Protein AF-A0A8D0H6A6-F1 (afdb_monomer)

Mean predicted aligned error: 12.88 Å

Sequence (250 aa):
MDFEELLSHREFFVEGMPNEHFLKKNELLWTSYTDGEVKLRIDHLCSQTPITIHQIAMTSKRNGEWKNITFAEYYSLSRKAAKSFLKMGLERFHRVAILGFNSPEWFISALRCMSVFALYRGIVTGIYTTNSPEACHYTVHDCRANIIVVENQKQLDKIMQIWSLLPHLKAVMMYKDSLPEKCPNLYMMEEFMDLGNEITDAKLDEVINSQKPNQCCVLIYTSGTTGKPKGVMLIHDNVRTLEIPVWPRD

Structure (mmCIF, N/CA/C/O backbone):
data_AF-A0A8D0H6A6-F1
#
_entry.id   AF-A0A8D0H6A6-F1
#
loop_
_atom_site.group_PDB
_atom_site.id
_atom_site.type_symbol
_atom_site.label_atom_id
_atom_site.label_alt_id
_atom_site.label_comp_id
_atom_site.label_asym_id
_atom_site.label_entity_id
_atom_site.label_seq_id
_atom_site.pdbx_PDB_ins_code
_atom_site.Cartn_x
_atom_site.Cartn_y
_atom_site.Cartn_z
_atom_site.occupancy
_atom_site.B_iso_or_equiv
_atom_site.auth_seq_id
_atom_site.auth_comp_id
_atom_site.auth_asym_id
_atom_site.auth_atom_id
_atom_site.pdbx_PDB_model_num
ATOM 1 N N . MET A 1 1 ? -37.089 14.686 -12.025 1.00 35.84 1 MET A N 1
ATOM 2 C CA . MET A 1 1 ? -35.947 14.738 -12.954 1.00 35.84 1 MET A CA 1
ATOM 3 C C . MET A 1 1 ? -35.093 13.536 -12.658 1.00 35.84 1 MET A C 1
ATOM 5 O O . MET A 1 1 ? -34.365 13.526 -11.670 1.00 35.84 1 MET A O 1
ATOM 9 N N . ASP A 1 2 ? -35.339 12.497 -13.441 1.00 27.38 2 ASP A N 1
ATOM 10 C CA . ASP A 1 2 ? -34.704 11.192 -13.331 1.00 27.38 2 ASP A CA 1
ATOM 11 C C . ASP A 1 2 ? -33.301 11.234 -13.949 1.00 27.38 2 ASP A C 1
ATOM 13 O O . ASP A 1 2 ? -33.027 12.041 -14.839 1.00 27.38 2 ASP A O 1
ATOM 17 N N . PHE A 1 3 ? -32.401 10.364 -13.490 1.00 29.86 3 PHE A N 1
ATOM 18 C CA . PHE A 1 3 ? -31.005 10.320 -13.956 1.00 29.86 3 PHE A CA 1
ATOM 19 C C . PHE A 1 3 ? -30.881 9.972 -15.459 1.00 29.86 3 PHE A C 1
ATOM 21 O O . PHE A 1 3 ? -29.836 10.218 -16.060 1.00 29.86 3 PHE A O 1
ATOM 28 N N . GLU A 1 4 ? -31.952 9.457 -16.076 1.00 31.30 4 GLU A N 1
ATOM 29 C CA . GLU A 1 4 ? -32.048 9.201 -17.520 1.00 31.30 4 GLU A CA 1
ATOM 30 C C . GLU A 1 4 ? -32.254 10.475 -18.362 1.00 31.30 4 GLU A C 1
ATOM 32 O O . GLU A 1 4 ? -31.779 10.545 -19.494 1.00 31.30 4 GLU A O 1
ATOM 37 N N . GLU A 1 5 ? -32.863 11.532 -17.815 1.00 28.88 5 GLU A N 1
ATOM 38 C CA . GLU A 1 5 ? -33.130 12.773 -18.564 1.00 28.88 5 GLU A CA 1
ATOM 39 C C . GLU A 1 5 ? -31.839 13.568 -18.836 1.00 28.88 5 GLU A C 1
ATOM 41 O O . GLU A 1 5 ? -31.684 14.178 -19.895 1.00 28.88 5 GLU A O 1
ATOM 46 N N . LEU A 1 6 ? -30.854 13.487 -17.931 1.00 33.91 6 LEU A N 1
ATOM 47 C CA . LEU A 1 6 ? -29.543 14.142 -18.069 1.00 33.91 6 LEU A CA 1
ATOM 48 C C . LEU A 1 6 ? -28.614 13.464 -19.089 1.00 33.91 6 LEU A C 1
ATOM 50 O O . LEU A 1 6 ? -27.662 14.094 -19.552 1.00 33.91 6 LEU A O 1
ATOM 54 N N . LEU A 1 7 ? -28.895 12.213 -19.469 1.00 35.78 7 LEU A N 1
ATOM 55 C CA . LEU A 1 7 ? -28.182 11.513 -20.541 1.00 35.78 7 LEU A CA 1
ATOM 56 C C . LEU A 1 7 ? -28.776 11.802 -21.932 1.00 35.78 7 LEU A C 1
ATOM 58 O O . LEU A 1 7 ? -28.101 11.569 -22.930 1.00 35.78 7 LEU A O 1
ATOM 62 N N . SER A 1 8 ? -29.986 12.372 -22.012 1.00 28.73 8 SER A N 1
ATOM 63 C CA . SER A 1 8 ? -30.703 12.607 -23.278 1.00 28.73 8 SER A CA 1
ATOM 64 C C . SER A 1 8 ? -30.333 13.906 -24.019 1.00 28.73 8 SER A C 1
ATOM 66 O O . SER A 1 8 ? -30.779 14.123 -25.142 1.00 28.73 8 SER A O 1
ATOM 68 N N . HIS A 1 9 ? -29.516 14.792 -23.431 1.00 30.94 9 HIS A N 1
ATOM 69 C CA . HIS A 1 9 ? -29.276 16.142 -23.980 1.00 30.94 9 HIS A CA 1
ATOM 70 C C . HIS A 1 9 ? -27.819 16.504 -24.294 1.00 30.94 9 HIS A C 1
ATOM 72 O O . HIS A 1 9 ? -27.470 17.681 -24.389 1.00 30.94 9 HIS A O 1
ATOM 78 N N . ARG A 1 10 ? -26.963 15.512 -24.557 1.00 35.38 10 ARG A N 1
ATOM 79 C CA . ARG A 1 10 ? -25.701 15.744 -25.283 1.00 35.38 10 ARG A CA 1
ATOM 80 C C . ARG A 1 10 ? -25.450 14.666 -26.330 1.00 35.38 10 ARG A C 1
ATOM 82 O O . ARG A 1 10 ? -24.451 13.955 -26.285 1.00 35.38 10 ARG A O 1
ATOM 89 N N . GLU A 1 11 ? -26.343 14.606 -27.310 1.00 30.20 11 GLU A N 1
ATOM 90 C CA . GLU A 1 11 ? -25.991 14.120 -28.641 1.00 30.20 11 GLU A CA 1
ATOM 91 C C . GLU A 1 11 ? -25.015 15.122 -29.274 1.00 30.20 11 GLU A C 1
ATOM 93 O O . GLU A 1 11 ? -25.401 16.147 -29.830 1.00 30.20 11 GLU A O 1
ATOM 98 N N . PHE A 1 12 ? -23.716 14.838 -29.181 1.00 30.42 12 PHE A N 1
ATOM 99 C CA . PHE A 1 12 ? -22.804 15.278 -30.229 1.00 30.42 12 PHE A CA 1
ATOM 100 C C . PHE A 1 12 ? -23.032 14.344 -31.418 1.00 30.42 12 PHE A C 1
ATOM 102 O O . PHE A 1 12 ? -22.414 13.285 -31.515 1.00 30.42 12 PHE A O 1
ATOM 109 N N . PHE A 1 13 ? -23.959 14.724 -32.297 1.00 26.98 13 PHE A N 1
ATOM 110 C CA . PHE A 1 13 ? -24.054 14.145 -33.630 1.00 26.98 13 PHE A CA 1
ATOM 111 C C . PHE A 1 13 ? -22.739 14.407 -34.371 1.00 26.98 13 PHE A C 1
ATOM 113 O O . PHE A 1 13 ? -22.399 15.545 -34.690 1.00 26.98 13 PHE A O 1
ATOM 120 N N . VAL A 1 14 ? -22.007 13.337 -34.662 1.00 32.44 14 VAL A N 1
ATOM 121 C CA . VAL A 1 14 ? -21.170 13.267 -35.859 1.00 32.44 14 VAL A CA 1
ATOM 122 C C . VAL A 1 14 ? -21.949 12.384 -36.823 1.00 32.44 14 VAL A C 1
ATOM 124 O O . VAL A 1 14 ? -21.850 11.160 -36.777 1.00 32.44 14 VAL A O 1
ATOM 127 N N . GLU A 1 15 ? -22.806 12.998 -37.639 1.00 27.05 15 GLU A N 1
ATOM 128 C CA . GLU A 1 15 ? -23.418 12.300 -38.768 1.00 27.05 15 GLU A CA 1
ATOM 129 C C . GLU A 1 15 ? -22.327 11.918 -39.777 1.00 27.05 15 GLU A C 1
ATOM 131 O O . GLU A 1 15 ? -21.542 12.763 -40.209 1.00 27.05 15 GLU A O 1
ATOM 136 N N . GLY A 1 16 ? -22.304 10.641 -40.172 1.00 35.09 16 GLY A N 1
ATOM 137 C CA . GLY A 1 16 ? -21.597 10.193 -41.373 1.00 35.09 16 GLY A CA 1
ATOM 138 C C . GLY A 1 16 ? -20.336 9.349 -41.176 1.00 35.09 16 GLY A C 1
ATOM 139 O O . GLY A 1 16 ? -19.349 9.596 -41.864 1.00 35.09 16 GLY A O 1
ATOM 140 N N . MET A 1 17 ? -20.353 8.305 -40.337 1.00 29.06 17 MET A N 1
ATOM 141 C CA . MET A 1 17 ? -19.417 7.180 -40.519 1.00 29.06 17 MET A CA 1
ATOM 142 C C . MET A 1 17 ? -20.125 5.818 -40.469 1.00 29.06 17 MET A C 1
ATOM 144 O O . MET A 1 17 ? -21.051 5.654 -39.674 1.00 29.06 17 MET A O 1
ATOM 148 N N . PRO A 1 18 ? -19.735 4.851 -41.328 1.00 32.56 18 PRO A N 1
ATOM 149 C CA . PRO A 1 18 ? -20.414 3.567 -41.435 1.00 32.56 18 PRO A CA 1
ATOM 150 C C . PRO A 1 18 ? -20.169 2.690 -40.206 1.00 32.56 18 PRO A C 1
ATOM 152 O O . PRO A 1 18 ? -19.153 2.808 -39.522 1.00 32.56 18 PRO A O 1
ATOM 155 N N . ASN A 1 19 ? -21.120 1.785 -39.992 1.00 37.78 19 ASN A N 1
ATOM 156 C CA . ASN A 1 19 ? -21.137 0.748 -38.971 1.00 37.78 19 ASN A CA 1
ATOM 157 C C . ASN A 1 19 ? -19.825 -0.035 -38.824 1.00 37.78 19 ASN A C 1
ATOM 159 O O . ASN A 1 19 ? -19.150 -0.352 -39.800 1.00 37.78 19 ASN A O 1
ATOM 163 N N . GLU A 1 20 ? -19.618 -0.447 -37.570 1.00 43.72 20 GLU A N 1
ATOM 164 C CA . GLU A 1 20 ? -18.709 -1.488 -37.091 1.00 43.72 20 GLU A CA 1
ATOM 165 C C . GLU A 1 20 ? -17.223 -1.173 -37.200 1.00 43.72 20 GLU A C 1
ATOM 167 O O . GLU A 1 20 ? -16.628 -1.352 -38.246 1.00 43.72 20 GLU A O 1
ATOM 172 N N . HIS A 1 21 ? -16.609 -0.817 -36.068 1.00 33.84 21 HIS A N 1
ATOM 173 C CA . HIS A 1 21 ? -15.328 -1.362 -35.605 1.00 33.84 21 HIS A CA 1
ATOM 174 C C . HIS A 1 21 ? -15.252 -1.079 -34.097 1.00 33.84 21 HIS A C 1
ATOM 176 O O . HIS A 1 21 ? -15.012 0.050 -33.673 1.00 33.84 21 HIS A O 1
ATOM 182 N N . PHE A 1 22 ? -15.483 -2.097 -33.261 1.00 39.66 22 PHE A N 1
ATOM 183 C CA . PHE A 1 22 ? -15.046 -2.034 -31.866 1.00 39.66 22 PHE A CA 1
ATOM 184 C C . PHE A 1 22 ? -13.532 -1.779 -31.889 1.00 39.66 22 PHE A C 1
ATOM 186 O O . PHE A 1 22 ? -12.772 -2.660 -32.296 1.00 39.66 22 PHE A O 1
ATOM 193 N N . LEU A 1 23 ? -13.104 -0.568 -31.515 1.00 36.31 23 LEU A N 1
ATOM 194 C CA . LEU A 1 23 ? -11.687 -0.219 -31.401 1.00 36.31 23 LEU A CA 1
ATOM 195 C C . LEU A 1 23 ? -10.998 -1.288 -30.548 1.00 36.31 23 LEU A C 1
ATOM 197 O O . LEU A 1 23 ? -11.466 -1.629 -29.455 1.00 36.31 23 LEU A O 1
ATOM 201 N N . LYS A 1 24 ? -9.902 -1.861 -31.056 1.00 45.38 24 LYS A N 1
ATOM 202 C CA . LYS A 1 24 ? -9.139 -2.866 -30.301 1.00 45.38 24 LYS A CA 1
ATOM 203 C C . LYS A 1 24 ? -8.690 -2.229 -28.981 1.00 45.38 24 LYS A C 1
ATOM 205 O O . LYS A 1 24 ? -8.374 -1.046 -28.951 1.00 45.38 24 LYS A O 1
ATOM 210 N N . LYS A 1 25 ? -8.608 -3.012 -27.895 1.00 49.09 25 LYS A N 1
ATOM 211 C CA . LYS A 1 25 ? -8.321 -2.547 -26.513 1.00 49.09 25 LYS A CA 1
ATOM 212 C C . LYS A 1 25 ? -7.140 -1.550 -26.396 1.00 49.09 25 LYS A C 1
ATOM 214 O O . LYS A 1 25 ? -7.145 -0.727 -25.495 1.00 49.09 25 LYS A O 1
ATOM 219 N N . ASN A 1 26 ? -6.190 -1.571 -27.338 1.00 49.69 26 ASN A N 1
ATOM 220 C CA . ASN A 1 26 ? -5.017 -0.687 -27.403 1.00 49.69 26 ASN A CA 1
ATOM 221 C C . ASN A 1 26 ? -5.217 0.656 -28.142 1.00 49.69 26 ASN A C 1
ATOM 223 O O . ASN A 1 26 ? -4.265 1.426 -28.252 1.00 49.69 26 ASN A O 1
ATOM 227 N N . GLU A 1 27 ? -6.404 0.956 -28.667 1.00 57.34 27 GLU A N 1
ATOM 228 C CA . GLU A 1 27 ? -6.710 2.234 -29.336 1.00 57.34 27 GLU A CA 1
ATOM 229 C C . GLU A 1 27 ? -7.472 3.214 -28.434 1.00 57.34 27 GLU A C 1
ATOM 231 O O . GLU A 1 27 ? -7.639 4.384 -28.783 1.00 57.34 27 GLU A O 1
ATOM 236 N N . LEU A 1 28 ? -7.895 2.765 -27.249 1.00 62.31 28 LEU A N 1
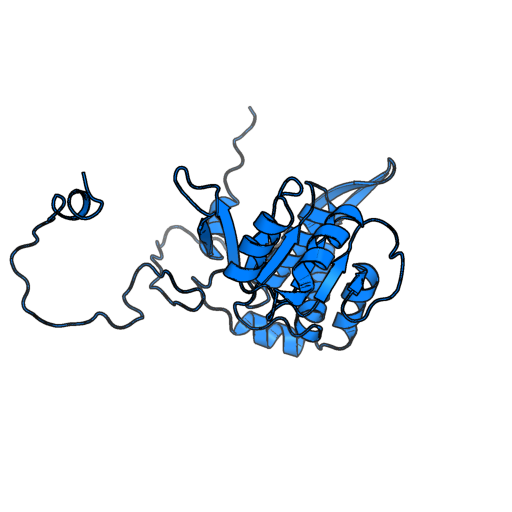ATOM 237 C CA . LEU A 1 28 ? -8.553 3.606 -26.256 1.00 62.31 28 LEU A CA 1
ATOM 238 C C . LEU A 1 28 ? -7.552 4.567 -25.606 1.00 62.31 28 LEU A C 1
ATOM 240 O O . LEU A 1 28 ? -6.393 4.225 -25.377 1.00 62.31 28 LEU A O 1
ATOM 244 N N . LEU A 1 29 ? -8.023 5.773 -25.288 1.00 64.38 29 LEU A N 1
ATOM 245 C CA . LEU A 1 29 ? -7.258 6.808 -24.580 1.00 64.38 29 LEU A CA 1
ATOM 246 C C . LEU A 1 29 ? -7.578 6.865 -23.077 1.00 64.38 29 LEU A C 1
ATOM 248 O O . LEU A 1 29 ? -7.037 7.706 -22.366 1.00 64.38 29 LEU A O 1
ATOM 252 N N . TRP A 1 30 ? -8.478 6.007 -22.595 1.00 62.09 30 TRP A N 1
ATOM 253 C CA . TRP A 1 30 ? -8.926 5.956 -21.204 1.00 62.09 30 TRP A CA 1
ATOM 254 C C . TRP A 1 30 ? -9.360 4.532 -20.824 1.00 62.09 30 TRP A C 1
ATOM 256 O O . TRP A 1 30 ? -9.711 3.729 -21.688 1.00 62.09 30 TRP A O 1
ATOM 266 N N . THR A 1 31 ? -9.316 4.212 -19.528 1.00 71.25 31 THR A N 1
ATOM 267 C CA . THR A 1 31 ? -9.795 2.943 -18.959 1.00 71.25 31 THR A CA 1
ATOM 268 C C . THR A 1 31 ? -10.368 3.178 -17.563 1.00 71.25 31 THR A C 1
ATOM 270 O O . THR A 1 31 ? -9.861 4.011 -16.815 1.00 71.25 31 THR A O 1
ATOM 273 N N . SER A 1 32 ? -11.411 2.430 -17.201 1.00 72.06 32 SER A N 1
ATOM 274 C CA . SER A 1 32 ? -11.948 2.340 -15.833 1.00 72.06 32 SER A CA 1
ATOM 275 C C . SER A 1 32 ? -11.488 1.077 -15.094 1.00 72.06 32 SER A C 1
ATOM 277 O O . SER A 1 32 ? -11.889 0.839 -13.958 1.00 72.06 32 SER A O 1
ATOM 279 N N . TYR A 1 33 ? -10.680 0.238 -15.746 1.00 70.75 33 TYR A N 1
ATOM 280 C CA . TYR A 1 33 ? -10.150 -1.005 -15.193 1.00 70.75 33 TYR A CA 1
ATOM 281 C C . TYR A 1 33 ? -8.713 -0.813 -14.715 1.00 70.75 33 TYR A C 1
ATOM 283 O O . TYR A 1 33 ? -7.900 -0.214 -15.422 1.00 70.75 33 TYR A O 1
ATOM 291 N N . THR A 1 34 ? -8.375 -1.368 -13.548 1.00 61.12 34 THR A N 1
ATOM 292 C CA . THR A 1 34 ? -7.026 -1.274 -12.956 1.00 61.12 34 THR A CA 1
ATOM 293 C C . THR A 1 34 ? -5.945 -1.941 -13.801 1.00 61.12 34 THR A C 1
ATOM 295 O O . THR A 1 34 ? -4.783 -1.558 -13.713 1.00 61.12 34 THR A O 1
ATOM 298 N N . ASP A 1 35 ? -6.327 -2.931 -14.609 1.00 68.69 35 ASP A N 1
ATOM 299 C CA . ASP A 1 35 ? -5.464 -3.663 -15.533 1.00 68.69 35 ASP A CA 1
ATOM 300 C C . ASP A 1 35 ? -5.538 -3.168 -16.983 1.00 68.69 35 ASP A C 1
ATOM 302 O O . ASP A 1 35 ? -4.918 -3.766 -17.863 1.00 68.69 35 ASP A O 1
ATOM 306 N N . GLY A 1 36 ? -6.310 -2.112 -17.247 1.00 63.31 36 GLY A N 1
ATOM 307 C CA . GLY A 1 36 ? -6.479 -1.581 -18.591 1.00 63.31 36 GLY A CA 1
ATOM 308 C C . GLY A 1 36 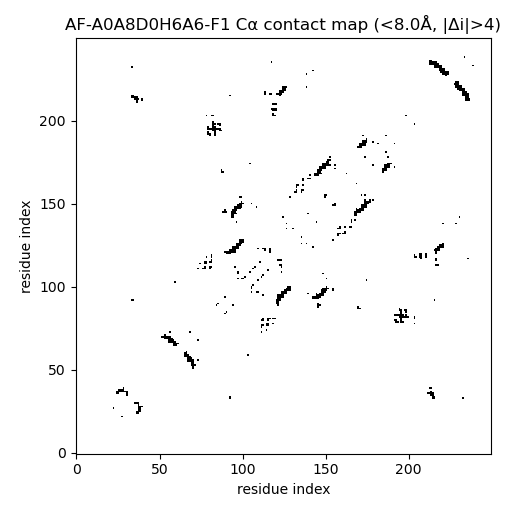? -5.193 -0.969 -19.142 1.00 63.31 36 GLY A C 1
ATOM 309 O O . GLY A 1 36 ? -4.440 -0.312 -18.428 1.00 63.31 36 GLY A O 1
ATOM 310 N N . GLU A 1 37 ? -4.963 -1.172 -20.435 1.00 64.38 37 GLU A N 1
ATOM 311 C CA . GLU A 1 37 ? -3.888 -0.539 -21.199 1.00 64.38 37 GLU A CA 1
ATOM 312 C C . GLU A 1 37 ? -4.529 0.498 -22.127 1.00 64.38 37 GLU A C 1
ATOM 314 O O . GLU A 1 37 ? -5.582 0.233 -22.705 1.00 64.38 37 GLU A O 1
ATOM 319 N N . VAL A 1 38 ? -3.923 1.680 -22.250 1.00 64.25 38 VAL A N 1
ATOM 320 C CA . VAL A 1 38 ? -4.400 2.755 -23.138 1.00 64.25 38 VAL A CA 1
ATOM 321 C C . VAL A 1 38 ? -3.244 3.291 -23.975 1.00 64.25 38 VAL A C 1
ATOM 323 O O . VAL A 1 38 ? -2.073 3.137 -23.614 1.00 64.25 38 VAL A O 1
ATOM 326 N N . LYS A 1 39 ? -3.562 3.930 -25.099 1.00 61.66 39 LYS A N 1
ATOM 327 C CA . LYS A 1 39 ? -2.574 4.565 -25.971 1.00 61.66 39 LYS A CA 1
ATOM 328 C C . LYS A 1 39 ? -2.087 5.876 -25.352 1.00 61.66 39 LYS A C 1
ATOM 330 O O . LYS A 1 39 ? -2.872 6.796 -25.131 1.00 61.66 39 LYS A O 1
ATOM 335 N N . LEU A 1 40 ? -0.779 5.980 -25.122 1.00 56.88 40 LEU A N 1
ATOM 336 C CA . LEU A 1 40 ? -0.150 7.221 -24.670 1.00 56.88 40 LEU A CA 1
ATOM 337 C C . LEU A 1 40 ? -0.165 8.283 -25.774 1.00 56.88 40 LEU A C 1
ATOM 339 O O . LEU A 1 40 ? 0.162 8.000 -26.929 1.00 56.88 40 LEU A O 1
ATOM 343 N N . ARG A 1 41 ? -0.475 9.527 -25.402 1.00 59.22 41 ARG A N 1
ATOM 344 C CA . ARG A 1 41 ? -0.178 10.702 -26.228 1.00 59.22 41 ARG A CA 1
ATOM 345 C C . ARG A 1 41 ? 1.223 11.186 -25.865 1.00 59.22 41 ARG A C 1
ATOM 347 O O . ARG A 1 41 ? 1.394 11.844 -24.847 1.00 59.22 41 ARG A O 1
ATOM 354 N N . ILE A 1 42 ? 2.215 10.809 -26.666 1.00 57.16 42 ILE A N 1
ATOM 355 C CA . ILE A 1 42 ? 3.596 11.270 -26.493 1.00 57.16 42 ILE A CA 1
ATOM 356 C C . ILE A 1 42 ? 3.795 12.497 -27.385 1.00 57.16 42 ILE A C 1
ATOM 358 O O . ILE A 1 42 ? 3.724 12.383 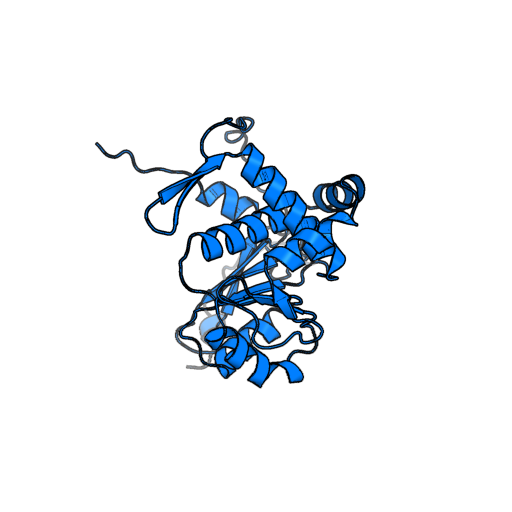-28.608 1.00 57.16 42 ILE A O 1
ATOM 362 N N . ASP A 1 43 ? 4.025 13.653 -26.764 1.00 55.62 43 ASP A N 1
ATOM 363 C CA . ASP A 1 43 ? 4.482 14.872 -27.435 1.00 55.62 43 ASP A CA 1
ATOM 364 C C . ASP A 1 43 ? 6.021 14.918 -27.405 1.00 55.62 43 ASP A C 1
ATOM 366 O O . ASP A 1 43 ? 6.656 14.548 -26.416 1.00 55.62 43 ASP A O 1
ATOM 370 N N . HIS A 1 44 ? 6.630 15.350 -28.504 1.00 55.06 44 HIS A N 1
ATOM 371 C CA . HIS A 1 44 ? 8.073 15.305 -28.771 1.00 55.06 44 HIS A CA 1
ATOM 372 C C . HIS A 1 44 ? 8.876 16.289 -27.904 1.00 55.06 44 HIS A C 1
ATOM 374 O O . HIS A 1 44 ? 10.103 16.230 -27.864 1.00 55.06 44 HIS A O 1
ATOM 380 N N . LEU A 1 45 ? 8.188 17.209 -27.227 1.00 55.75 45 LEU A N 1
ATOM 381 C CA . LEU A 1 45 ? 8.781 18.303 -26.458 1.00 55.75 45 LEU A CA 1
ATOM 382 C C . LEU A 1 45 ? 9.194 17.916 -25.030 1.00 55.75 45 LEU A C 1
ATOM 384 O O . LEU A 1 45 ? 9.822 18.722 -24.344 1.00 55.75 45 LEU A O 1
ATOM 388 N N . CYS A 1 46 ? 8.852 16.715 -24.551 1.00 52.94 46 CYS A N 1
ATOM 389 C CA . CYS A 1 46 ? 8.982 16.381 -23.134 1.00 52.94 46 CYS A CA 1
ATOM 390 C C . CYS A 1 46 ? 9.710 15.053 -22.889 1.00 52.94 46 CYS A C 1
ATOM 392 O O . CYS A 1 46 ? 9.091 14.036 -22.590 1.00 52.94 46 CYS A O 1
ATOM 394 N N . SER A 1 47 ? 11.044 15.065 -22.948 1.00 49.94 47 SER A N 1
ATOM 395 C CA . SER A 1 47 ? 11.856 14.086 -22.212 1.00 49.94 47 SER A CA 1
ATOM 396 C C . SER A 1 47 ? 13.311 14.541 -22.103 1.00 49.94 47 SER A C 1
ATOM 398 O O . SER A 1 47 ? 14.124 14.274 -22.985 1.00 49.94 47 SER A O 1
ATOM 400 N N . GLN A 1 48 ? 13.670 15.194 -20.998 1.00 51.56 48 GLN A N 1
ATOM 401 C CA . GLN A 1 48 ? 15.044 15.078 -20.509 1.00 51.56 48 GLN A CA 1
ATOM 402 C C . GLN A 1 48 ? 15.149 13.806 -19.666 1.00 51.56 48 GLN A C 1
ATOM 404 O O . GLN A 1 48 ? 14.229 13.475 -18.910 1.00 51.56 48 GLN A O 1
ATOM 409 N N . THR A 1 49 ? 16.262 13.087 -19.801 1.00 48.72 49 THR A N 1
ATOM 410 C CA . THR A 1 49 ? 16.571 11.930 -18.957 1.00 48.72 49 THR A CA 1
ATOM 411 C C . THR A 1 49 ? 16.659 12.399 -17.502 1.00 48.72 49 THR A C 1
ATOM 413 O O . THR A 1 49 ? 17.469 13.280 -17.211 1.00 48.72 49 THR A O 1
ATOM 416 N N . PRO A 1 50 ? 15.838 11.865 -16.578 1.00 51.12 50 PRO A N 1
ATOM 417 C CA . PRO A 1 50 ? 15.904 12.263 -15.180 1.00 51.12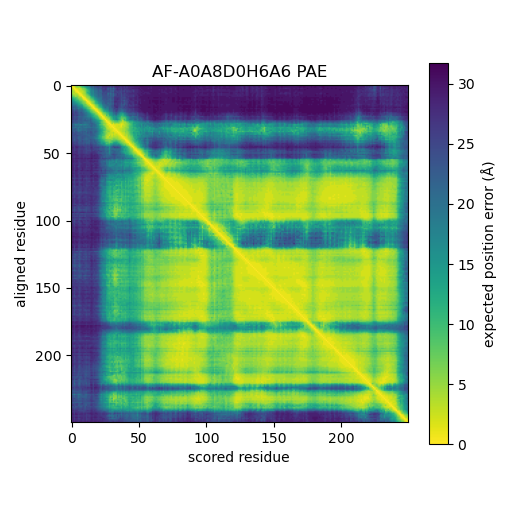 50 PRO A CA 1
ATOM 418 C C . PRO A 1 50 ? 17.281 11.915 -14.608 1.00 51.12 50 PRO A C 1
ATOM 420 O O . PRO A 1 50 ? 17.738 10.777 -14.709 1.00 51.12 50 PRO A O 1
ATOM 423 N N . ILE A 1 51 ? 17.943 12.903 -14.012 1.00 47.28 51 ILE A N 1
ATOM 424 C CA . ILE A 1 51 ? 19.231 12.728 -13.341 1.00 47.28 51 ILE A CA 1
ATOM 425 C C . ILE A 1 51 ? 18.939 12.353 -11.887 1.00 47.28 51 ILE A C 1
ATOM 427 O O . ILE A 1 51 ? 18.263 13.097 -11.178 1.00 47.28 51 ILE A O 1
ATOM 431 N N . THR A 1 52 ? 19.441 11.208 -11.421 1.00 48.97 52 THR A N 1
ATOM 432 C CA . THR A 1 52 ? 19.408 10.873 -9.992 1.00 48.97 52 THR A CA 1
ATOM 433 C C . THR A 1 52 ? 20.415 11.755 -9.268 1.00 48.97 52 THR A C 1
ATOM 435 O O . THR A 1 52 ? 21.621 11.534 -9.337 1.00 48.97 52 THR A O 1
ATOM 438 N N . ILE A 1 53 ? 19.927 12.784 -8.584 1.00 51.38 53 ILE A N 1
ATOM 439 C CA . ILE A 1 53 ? 20.779 13.651 -7.780 1.00 51.38 53 ILE A CA 1
ATOM 440 C C . ILE A 1 53 ? 21.046 12.935 -6.448 1.00 51.38 53 ILE A C 1
ATOM 442 O O . ILE A 1 53 ? 20.108 12.580 -5.738 1.00 51.38 53 ILE A O 1
ATOM 446 N N . HIS A 1 54 ? 22.312 12.731 -6.073 1.00 52.00 54 HIS A N 1
ATOM 447 C CA . HIS A 1 54 ? 22.713 12.165 -4.770 1.00 52.00 54 HIS A CA 1
ATOM 448 C C . HIS A 1 54 ? 22.511 13.158 -3.603 1.00 52.00 54 HIS A C 1
ATOM 450 O O . HIS A 1 54 ? 23.373 13.321 -2.744 1.00 52.00 54 HIS A O 1
ATOM 456 N N . GLN A 1 55 ? 21.382 13.864 -3.592 1.00 67.69 55 GLN A N 1
ATOM 457 C CA . GLN A 1 55 ? 21.012 14.848 -2.582 1.00 67.69 55 GLN A CA 1
ATOM 458 C C . GLN A 1 55 ? 20.090 14.245 -1.514 1.00 67.69 55 GLN A C 1
ATOM 460 O O . GLN A 1 55 ? 19.658 13.088 -1.583 1.00 67.69 55 GLN A O 1
ATOM 465 N N . ILE A 1 56 ? 19.822 15.044 -0.484 1.00 68.00 56 ILE A N 1
ATOM 466 C CA . ILE A 1 56 ? 18.824 14.740 0.538 1.00 68.00 56 ILE A CA 1
ATOM 467 C C . ILE A 1 56 ? 17.459 14.654 -0.155 1.00 68.00 56 ILE A C 1
ATOM 469 O O . ILE A 1 56 ? 17.023 15.612 -0.785 1.00 68.00 56 ILE A O 1
ATOM 473 N N . ALA A 1 57 ? 16.805 13.501 -0.041 1.00 67.56 57 ALA A N 1
ATOM 474 C CA . ALA A 1 57 ? 15.459 13.275 -0.558 1.00 67.56 57 ALA A CA 1
ATOM 475 C C . ALA A 1 57 ? 14.396 13.750 0.435 1.00 67.56 57 ALA A C 1
ATOM 477 O O . ALA A 1 57 ? 13.359 14.278 0.046 1.00 67.56 57 ALA A O 1
ATOM 478 N N . MET A 1 58 ? 14.640 13.547 1.732 1.00 69.88 58 MET A N 1
ATOM 479 C CA . MET A 1 58 ? 13.684 13.887 2.776 1.00 69.88 58 MET A CA 1
ATOM 480 C C . MET A 1 58 ? 14.389 14.239 4.078 1.00 69.88 58 MET A C 1
ATOM 482 O O . MET A 1 58 ? 15.346 13.580 4.480 1.00 69.88 58 MET A O 1
ATOM 486 N N . THR A 1 59 ? 13.844 15.227 4.776 1.00 71.19 59 THR A N 1
ATOM 487 C CA . THR A 1 59 ? 14.257 15.597 6.126 1.00 71.19 59 THR A CA 1
ATOM 488 C C . THR A 1 59 ? 13.050 15.519 7.048 1.00 71.19 59 THR A C 1
ATOM 490 O O . THR A 1 59 ? 11.982 16.040 6.738 1.00 71.19 59 THR A O 1
ATOM 493 N N . SER A 1 60 ? 13.210 14.857 8.189 1.00 71.88 60 SER A N 1
ATOM 494 C CA . SER A 1 60 ? 12.165 14.719 9.201 1.00 71.88 60 SER A CA 1
ATOM 495 C C . SER A 1 60 ? 12.731 14.989 10.585 1.00 71.88 60 SER A C 1
ATOM 497 O O . SER A 1 60 ? 13.893 14.691 10.855 1.00 71.88 60 SER A O 1
ATOM 499 N N . LYS A 1 61 ? 11.917 15.556 11.474 1.00 72.75 61 LYS A N 1
ATOM 500 C CA . LYS A 1 61 ? 12.305 15.778 12.866 1.00 72.75 61 LYS A CA 1
ATOM 501 C C . LYS A 1 61 ? 11.707 14.674 13.735 1.00 72.75 61 LYS A C 1
ATOM 503 O O . LYS A 1 61 ? 10.487 14.561 13.817 1.00 72.75 61 LYS A O 1
ATOM 508 N N . ARG A 1 62 ? 12.549 13.867 14.382 1.00 66.56 62 ARG A N 1
ATOM 509 C CA . ARG A 1 62 ? 12.146 12.800 15.314 1.00 66.56 62 ARG A CA 1
ATOM 510 C C . ARG A 1 62 ? 12.789 13.035 16.672 1.00 66.56 62 ARG A C 1
ATOM 512 O O . ARG A 1 62 ? 13.994 13.223 16.745 1.00 66.56 62 ARG A O 1
ATOM 519 N N . ASN A 1 63 ? 11.993 13.016 17.742 1.00 65.25 63 ASN A N 1
ATOM 520 C CA . ASN A 1 63 ? 12.466 13.191 19.125 1.00 65.25 63 ASN A CA 1
ATOM 521 C C . ASN A 1 63 ? 13.354 14.435 19.334 1.00 65.25 63 ASN A C 1
ATOM 523 O O . ASN A 1 63 ? 14.270 14.427 20.144 1.00 65.25 63 ASN A O 1
ATOM 527 N N . GLY A 1 64 ? 13.095 15.510 18.582 1.00 74.56 64 GLY A N 1
ATOM 528 C CA . GLY A 1 64 ? 13.895 16.736 18.631 1.00 74.56 64 GLY A CA 1
ATOM 529 C C . GLY A 1 64 ? 15.086 16.773 17.666 1.00 74.56 64 GLY A C 1
ATOM 530 O O . GLY A 1 64 ? 15.544 17.869 17.350 1.00 74.56 64 GLY A O 1
ATOM 531 N N . GLU A 1 65 ? 15.513 15.634 17.121 1.00 74.44 65 GLU A N 1
ATOM 532 C CA . GLU A 1 65 ? 16.639 15.517 16.191 1.00 74.44 65 GLU A CA 1
ATOM 533 C C . GLU A 1 65 ? 16.185 15.529 14.730 1.00 74.44 65 GLU A C 1
ATOM 535 O O . GLU A 1 65 ? 15.155 14.958 14.363 1.00 74.44 65 GLU A O 1
ATOM 540 N N . TRP A 1 66 ? 16.977 16.165 13.869 1.00 78.56 66 TRP A N 1
ATOM 541 C CA . TRP A 1 66 ? 16.760 16.139 12.428 1.00 78.56 66 TRP A CA 1
ATOM 542 C C . TRP A 1 66 ? 17.402 14.893 11.822 1.00 78.56 66 TRP A C 1
ATOM 544 O O . TRP A 1 66 ? 18.608 14.686 11.936 1.00 78.56 66 TRP A O 1
ATOM 554 N N . LYS A 1 67 ? 16.594 14.077 11.147 1.00 75.81 67 LYS A N 1
ATOM 555 C CA . LYS A 1 67 ? 17.040 12.932 10.355 1.00 75.81 67 LYS A CA 1
ATOM 556 C C . LYS A 1 67 ? 16.845 13.220 8.877 1.00 75.81 67 LYS A C 1
ATOM 558 O O . LYS A 1 67 ? 15.732 13.517 8.439 1.00 75.81 67 LYS A O 1
ATOM 563 N N . ASN A 1 68 ? 17.929 13.079 8.126 1.00 79.81 68 ASN A N 1
ATOM 564 C CA . ASN A 1 68 ? 17.950 13.202 6.676 1.00 79.81 68 ASN A CA 1
ATOM 565 C C . ASN A 1 68 ? 18.013 11.810 6.051 1.00 79.81 68 ASN A C 1
ATOM 567 O O . ASN A 1 68 ? 18.682 10.927 6.580 1.00 79.81 68 ASN A O 1
ATOM 571 N N . ILE A 1 69 ? 17.318 11.635 4.935 1.00 76.44 69 ILE A N 1
ATOM 572 C CA . ILE A 1 69 ? 17.361 10.437 4.102 1.00 76.44 69 ILE A CA 1
ATOM 573 C C . ILE A 1 69 ? 17.765 10.892 2.704 1.00 76.44 69 ILE A C 1
ATOM 575 O O . ILE A 1 69 ? 17.139 11.783 2.128 1.00 76.44 69 ILE A O 1
ATOM 579 N N . THR A 1 70 ? 18.818 10.296 2.161 1.00 80.25 70 THR A N 1
ATOM 580 C CA . THR A 1 70 ? 19.283 10.517 0.786 1.00 80.25 70 THR A CA 1
ATOM 581 C C . THR A 1 70 ? 18.431 9.744 -0.222 1.00 80.25 70 THR A C 1
ATOM 583 O O . THR A 1 70 ? 17.777 8.758 0.123 1.00 80.25 70 THR A O 1
ATOM 586 N N . PHE A 1 71 ? 18.471 10.133 -1.500 1.00 75.62 71 PHE A N 1
ATOM 587 C CA . PHE A 1 71 ? 17.791 9.371 -2.561 1.00 75.62 71 PHE A CA 1
ATOM 588 C C . PHE A 1 71 ? 18.260 7.908 -2.648 1.00 75.62 71 PHE A C 1
ATOM 590 O O . PHE A 1 71 ? 17.451 7.021 -2.915 1.00 75.62 71 PHE A O 1
ATOM 597 N N . ALA A 1 72 ? 19.540 7.635 -2.378 1.00 78.38 72 ALA A N 1
ATOM 598 C CA . ALA A 1 72 ? 20.090 6.279 -2.400 1.00 78.38 72 ALA A CA 1
ATOM 599 C C . ALA A 1 72 ? 19.540 5.411 -1.255 1.00 78.38 72 ALA A C 1
ATOM 601 O O . ALA A 1 72 ? 19.098 4.282 -1.480 1.00 78.38 72 ALA A O 1
ATOM 602 N N . GLU A 1 73 ? 19.508 5.948 -0.033 1.00 79.56 73 GLU A N 1
ATOM 603 C CA . GLU A 1 73 ? 18.906 5.264 1.118 1.00 79.56 73 GLU A CA 1
ATOM 604 C C . GLU A 1 73 ? 17.413 5.042 0.899 1.00 79.56 73 GLU A C 1
ATOM 606 O O . GLU A 1 73 ? 16.891 3.956 1.148 1.00 79.56 73 GLU A O 1
ATOM 611 N N . TYR A 1 74 ? 16.729 6.055 0.375 1.00 76.50 74 TYR A N 1
ATOM 612 C CA . TYR A 1 74 ? 15.320 5.977 0.038 1.00 76.50 74 TYR A CA 1
ATOM 613 C C . TYR A 1 74 ? 15.032 4.881 -1.001 1.00 76.50 74 TYR A C 1
ATOM 615 O O . TYR A 1 74 ? 14.105 4.088 -0.815 1.00 76.50 74 TYR A O 1
ATOM 623 N N . TYR A 1 75 ? 15.847 4.779 -2.055 1.00 78.69 75 TYR A N 1
ATOM 624 C CA . TYR A 1 75 ? 15.739 3.724 -3.064 1.00 78.69 75 TYR A CA 1
ATOM 625 C C . TYR A 1 75 ? 15.946 2.330 -2.454 1.00 78.69 75 TYR A C 1
ATOM 627 O O . TYR A 1 75 ? 15.127 1.435 -2.663 1.00 78.69 75 TYR A O 1
ATOM 635 N N . SER A 1 76 ? 16.987 2.160 -1.632 1.00 82.06 76 SER A N 1
ATOM 636 C CA . SER A 1 76 ? 17.272 0.894 -0.941 1.00 82.06 76 SER A CA 1
ATOM 637 C C . SER A 1 76 ? 16.119 0.463 -0.024 1.00 82.06 76 SER A C 1
ATOM 639 O O . SER A 1 76 ? 15.635 -0.670 -0.096 1.00 82.06 76 SER A O 1
ATOM 641 N N . LEU A 1 77 ? 15.597 1.396 0.778 1.00 80.00 77 LEU A N 1
ATOM 642 C CA . LEU A 1 77 ? 14.448 1.163 1.651 1.00 80.00 77 LEU A CA 1
ATOM 643 C C . LEU A 1 77 ? 13.183 0.816 0.859 1.00 80.00 77 LEU A C 1
ATOM 645 O O . LEU A 1 77 ? 12.424 -0.059 1.270 1.00 80.00 77 LEU A O 1
ATOM 649 N N . SER A 1 78 ? 12.967 1.464 -0.284 1.00 79.06 78 SER A N 1
ATOM 650 C CA . SER A 1 78 ? 11.829 1.180 -1.161 1.00 79.06 78 SER A CA 1
ATOM 651 C C . SER A 1 78 ? 11.912 -0.226 -1.751 1.00 79.06 78 SER A C 1
ATOM 653 O O . SER A 1 78 ? 10.932 -0.966 -1.714 1.00 79.06 78 SER A O 1
ATOM 655 N N . ARG A 1 79 ? 13.095 -0.656 -2.209 1.00 83.62 79 ARG A N 1
ATOM 656 C CA . ARG A 1 79 ? 13.301 -2.037 -2.675 1.00 83.62 79 ARG A CA 1
ATOM 657 C C . ARG A 1 79 ? 13.097 -3.058 -1.559 1.00 83.62 79 ARG A C 1
ATOM 659 O O . ARG A 1 79 ? 12.459 -4.082 -1.791 1.00 83.62 79 ARG A O 1
ATOM 666 N N . LYS A 1 80 ? 13.598 -2.788 -0.347 1.00 84.69 80 LYS A N 1
ATOM 667 C CA . LYS A 1 80 ? 13.400 -3.674 0.814 1.00 84.69 80 LYS A CA 1
ATOM 668 C C . LYS A 1 80 ? 11.911 -3.832 1.138 1.00 84.69 80 LYS A C 1
ATOM 670 O O . LYS A 1 80 ? 11.434 -4.957 1.233 1.00 84.69 80 LYS A O 1
ATOM 675 N N . ALA A 1 81 ? 11.164 -2.729 1.179 1.00 82.00 81 ALA A N 1
ATOM 676 C CA . ALA A 1 81 ? 9.717 -2.773 1.368 1.00 82.00 81 ALA A CA 1
ATOM 677 C C . ALA A 1 81 ? 9.014 -3.569 0.250 1.00 82.00 81 ALA A C 1
ATOM 679 O O . ALA A 1 81 ? 8.134 -4.374 0.543 1.00 82.00 81 ALA A O 1
ATOM 680 N N . ALA A 1 82 ? 9.422 -3.412 -1.016 1.00 81.94 82 ALA A N 1
ATOM 681 C CA . ALA A 1 82 ? 8.767 -4.071 -2.158 1.00 81.94 82 ALA A CA 1
ATOM 682 C C . ALA A 1 82 ? 8.853 -5.586 -2.047 1.00 81.94 82 ALA A C 1
ATOM 684 O O . ALA A 1 82 ? 7.879 -6.307 -2.261 1.00 81.94 82 ALA A O 1
ATOM 685 N N . LYS A 1 83 ? 10.035 -6.051 -1.652 1.00 86.25 83 LYS A N 1
ATOM 686 C CA . LYS A 1 83 ? 10.312 -7.452 -1.373 1.00 86.25 83 LYS A CA 1
ATOM 687 C C . LYS A 1 83 ? 9.452 -7.991 -0.233 1.00 86.25 83 LYS A C 1
ATOM 689 O O . LYS A 1 83 ? 8.913 -9.088 -0.350 1.00 86.25 83 LYS A O 1
ATOM 694 N N . SER A 1 84 ? 9.251 -7.212 0.824 1.00 87.06 84 SER A N 1
ATOM 695 C CA . SER A 1 84 ? 8.348 -7.588 1.914 1.00 87.06 84 SER A CA 1
ATOM 696 C C . SER A 1 84 ? 6.895 -7.704 1.454 1.00 87.06 84 SER A C 1
ATOM 698 O O . SER A 1 84 ? 6.233 -8.690 1.765 1.00 87.06 84 SER A O 1
ATOM 700 N N . PHE A 1 85 ? 6.402 -6.758 0.648 1.00 85.81 85 PHE A N 1
ATOM 701 C CA . PHE A 1 85 ? 5.049 -6.829 0.079 1.00 85.81 85 PHE A CA 1
ATOM 702 C C . PHE A 1 85 ? 4.858 -8.060 -0.820 1.00 85.81 85 PHE A C 1
ATOM 704 O O . PHE A 1 85 ? 3.826 -8.730 -0.740 1.00 85.81 85 PHE A O 1
ATOM 711 N N . LEU A 1 86 ? 5.873 -8.394 -1.620 1.00 84.56 86 LEU A N 1
ATOM 712 C CA . LEU A 1 86 ? 5.937 -9.624 -2.412 1.00 84.56 86 LEU A CA 1
ATOM 713 C C . LEU A 1 86 ? 5.825 -10.876 -1.539 1.00 84.56 86 LEU A C 1
ATOM 715 O O . LEU A 1 86 ? 4.996 -11.746 -1.805 1.00 84.56 86 LEU A O 1
ATOM 719 N N . LYS A 1 87 ? 6.636 -10.954 -0.478 1.00 88.12 87 LYS A N 1
ATOM 720 C CA . LYS A 1 87 ? 6.642 -12.085 0.457 1.00 88.12 87 LYS A CA 1
ATOM 721 C C . LYS A 1 87 ? 5.300 -12.248 1.173 1.00 88.12 87 LYS A C 1
ATOM 723 O O . LYS A 1 87 ? 4.845 -13.373 1.358 1.00 88.12 87 LYS A O 1
ATOM 728 N N . MET A 1 88 ? 4.649 -11.135 1.508 1.00 85.69 88 MET A N 1
ATOM 729 C CA . MET A 1 88 ? 3.321 -11.098 2.128 1.00 85.69 88 MET A CA 1
ATOM 730 C C . MET A 1 88 ? 2.176 -11.464 1.175 1.00 85.69 88 MET A C 1
ATOM 732 O O . MET A 1 88 ? 1.013 -11.499 1.580 1.00 85.69 88 MET A O 1
ATOM 736 N N . GLY A 1 89 ? 2.485 -11.751 -0.090 1.00 86.19 89 GLY A N 1
ATOM 737 C CA . GLY A 1 89 ? 1.504 -12.198 -1.066 1.00 86.19 89 GLY A CA 1
ATOM 738 C C . GLY A 1 89 ? 0.594 -11.078 -1.553 1.00 86.19 89 GLY A C 1
ATOM 739 O O . GLY A 1 89 ? -0.558 -11.353 -1.891 1.00 86.19 89 GLY A O 1
ATOM 740 N N . LEU A 1 90 ? 1.075 -9.829 -1.587 1.00 86.19 90 LEU A N 1
ATOM 741 C CA . LEU A 1 90 ? 0.372 -8.757 -2.287 1.00 86.19 90 LEU A CA 1
ATOM 742 C C . LEU A 1 90 ? 0.195 -9.175 -3.746 1.00 86.19 90 LEU A C 1
ATOM 744 O O . LEU A 1 90 ? 1.172 -9.390 -4.450 1.00 86.19 90 LEU A O 1
ATOM 748 N N . GLU A 1 91 ? -1.031 -9.311 -4.216 1.00 85.62 91 GLU A N 1
ATOM 749 C CA . GLU A 1 91 ? -1.284 -9.734 -5.585 1.00 85.62 91 GLU A CA 1
ATOM 750 C C . GLU A 1 91 ? -1.221 -8.560 -6.557 1.00 85.62 91 GLU A C 1
ATOM 752 O O . GLU A 1 91 ? -1.331 -7.383 -6.198 1.00 85.62 91 GLU A O 1
ATOM 757 N N . ARG A 1 92 ? -1.085 -8.890 -7.842 1.00 82.81 92 ARG A N 1
ATOM 758 C CA . ARG A 1 92 ? -1.178 -7.895 -8.904 1.00 82.81 92 ARG A CA 1
ATOM 759 C C . ARG A 1 92 ? -2.512 -7.143 -8.808 1.00 82.81 92 ARG A C 1
ATOM 761 O O . ARG A 1 92 ? -3.560 -7.772 -8.681 1.00 82.81 92 ARG A O 1
ATOM 768 N N . PHE A 1 93 ? -2.459 -5.815 -8.902 1.00 82.44 93 PHE A N 1
ATOM 769 C CA . PHE A 1 93 ? -3.593 -4.880 -8.863 1.00 82.44 93 PHE A CA 1
ATOM 770 C C . PHE A 1 93 ? -4.435 -4.904 -7.588 1.00 82.44 93 PHE A C 1
ATOM 772 O O . PHE A 1 93 ? -5.497 -4.272 -7.510 1.00 82.44 93 PHE A O 1
ATOM 779 N N . HIS A 1 94 ? -3.950 -5.598 -6.568 1.00 87.38 94 HIS A N 1
ATOM 780 C CA . HIS A 1 94 ? -4.489 -5.475 -5.233 1.00 87.38 94 HIS A CA 1
ATOM 781 C C . HIS A 1 94 ? -3.842 -4.296 -4.522 1.00 87.38 94 HIS A C 1
ATOM 783 O O . HIS A 1 94 ? -2.806 -3.759 -4.933 1.00 87.38 94 HIS A O 1
ATOM 789 N N . ARG A 1 95 ? -4.528 -3.831 -3.482 1.00 87.62 95 ARG A N 1
ATOM 790 C CA . ARG A 1 95 ? -4.204 -2.561 -2.851 1.00 87.62 95 ARG A CA 1
ATOM 791 C C . ARG A 1 95 ? -3.422 -2.758 -1.562 1.00 87.62 95 ARG A C 1
ATOM 793 O O . ARG A 1 95 ? -3.638 -3.736 -0.840 1.00 87.62 95 ARG A O 1
ATOM 800 N N . VAL A 1 96 ? -2.561 -1.789 -1.267 1.00 88.50 96 VAL A N 1
ATOM 801 C CA . VAL A 1 96 ? -2.139 -1.526 0.111 1.00 88.50 96 VAL A CA 1
ATOM 802 C C . VAL A 1 96 ? -2.877 -0.283 0.579 1.00 88.50 96 VAL A C 1
ATOM 804 O O . VAL A 1 96 ? -2.704 0.802 0.019 1.00 88.50 96 VAL A O 1
ATOM 807 N N . ALA A 1 97 ? -3.734 -0.458 1.578 1.00 89.50 97 ALA A N 1
ATOM 808 C CA . ALA A 1 97 ? -4.433 0.643 2.219 1.00 89.50 97 ALA A CA 1
ATOM 809 C C . ALA A 1 97 ? -3.560 1.258 3.314 1.00 89.50 97 ALA A C 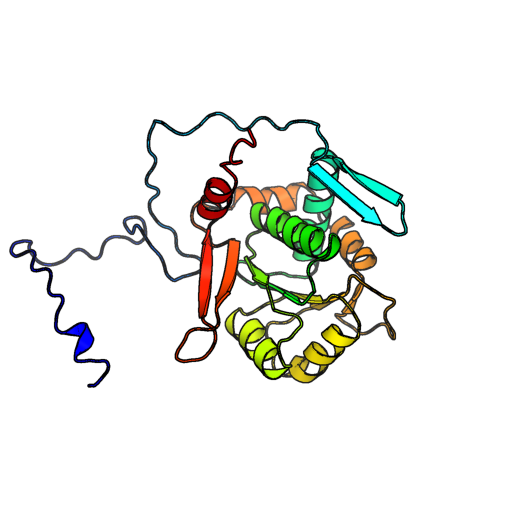1
ATOM 811 O O . ALA A 1 97 ? -2.845 0.542 4.004 1.00 89.50 97 ALA A O 1
ATOM 812 N N . ILE A 1 98 ? -3.617 2.574 3.498 1.00 88.00 98 ILE A N 1
ATOM 813 C CA . ILE A 1 98 ? -2.875 3.279 4.546 1.00 88.00 98 ILE A CA 1
ATOM 814 C C . ILE A 1 98 ? -3.863 4.084 5.381 1.00 88.00 98 ILE A C 1
ATOM 816 O O . ILE A 1 98 ? -4.467 5.036 4.889 1.00 88.00 98 ILE A O 1
ATOM 820 N N . LEU A 1 99 ? -4.005 3.707 6.647 1.00 88.88 99 LEU A N 1
ATOM 821 C CA . LEU A 1 99 ? -4.838 4.355 7.652 1.00 88.88 99 LEU A CA 1
ATOM 822 C C . LEU A 1 99 ? -3.938 4.993 8.718 1.00 88.88 99 LEU A C 1
ATOM 824 O O . LEU A 1 99 ? -3.603 4.383 9.735 1.00 88.88 99 LEU A O 1
ATOM 828 N N . GLY A 1 100 ? -3.542 6.240 8.485 1.00 82.69 100 GLY A N 1
ATOM 829 C CA . GLY A 1 100 ? -2.651 6.968 9.384 1.00 82.69 100 GLY A CA 1
ATOM 830 C C . GLY A 1 100 ? -2.690 8.470 9.156 1.00 82.69 100 GLY A C 1
ATOM 831 O O . GLY A 1 100 ? -3.132 8.932 8.103 1.00 82.69 100 GLY A O 1
ATOM 832 N N . PHE A 1 101 ? -2.321 9.239 10.181 1.00 72.62 101 PHE A N 1
ATOM 833 C CA . PHE A 1 101 ? -2.288 10.694 10.097 1.00 72.62 101 PHE A CA 1
ATOM 834 C C . PHE A 1 101 ? -1.020 11.153 9.379 1.00 72.62 101 PHE A C 1
ATOM 836 O O . PHE A 1 101 ? -0.040 10.414 9.326 1.00 72.62 101 PHE A O 1
ATOM 843 N N . ASN A 1 102 ? -1.026 12.380 8.850 1.00 65.75 102 ASN A N 1
ATOM 844 C CA . ASN A 1 102 ? 0.139 12.944 8.177 1.00 65.75 102 ASN A CA 1
ATOM 845 C C . ASN A 1 102 ? 1.353 12.931 9.119 1.00 65.75 102 ASN A C 1
ATOM 847 O O . ASN A 1 102 ? 1.424 13.688 10.087 1.00 65.75 102 ASN A O 1
ATOM 851 N N . SER A 1 103 ? 2.295 12.045 8.840 1.00 61.09 103 SER A N 1
ATOM 852 C CA . SER A 1 103 ? 3.548 11.903 9.562 1.00 61.09 103 SER A CA 1
ATOM 853 C C . SER A 1 103 ? 4.646 11.565 8.559 1.00 61.09 103 SER A C 1
ATOM 855 O O . SER A 1 103 ? 4.339 11.067 7.475 1.00 61.09 103 SER A O 1
ATOM 857 N N . PRO A 1 104 ? 5.929 11.794 8.873 1.00 56.16 104 PRO A N 1
ATOM 858 C CA . PRO A 1 104 ? 7.017 11.316 8.036 1.00 56.16 104 PRO A CA 1
ATOM 859 C C . PRO A 1 104 ? 6.919 9.818 7.804 1.00 56.16 104 PRO A C 1
ATOM 861 O O . PRO A 1 104 ? 7.263 9.380 6.736 1.00 56.16 104 PRO A O 1
ATOM 864 N N . GLU A 1 105 ? 6.412 9.029 8.747 1.00 56.41 105 GLU A N 1
ATOM 865 C CA . GLU A 1 105 ? 6.147 7.598 8.590 1.00 56.41 105 GLU A CA 1
ATOM 866 C C . GLU A 1 105 ? 4.949 7.330 7.696 1.00 56.41 105 GLU A C 1
ATOM 868 O O . GLU A 1 105 ? 4.991 6.352 6.975 1.00 56.41 105 GLU A O 1
ATOM 873 N N . TRP A 1 106 ? 3.906 8.160 7.702 1.00 58.59 106 TRP A N 1
ATOM 874 C CA . TRP A 1 106 ? 2.824 8.070 6.724 1.00 58.59 106 TRP A CA 1
ATOM 875 C C . TRP A 1 106 ? 3.326 8.442 5.344 1.00 58.59 106 TRP A C 1
ATOM 877 O O . TRP A 1 106 ? 3.046 7.727 4.403 1.00 58.59 106 TRP A O 1
ATOM 887 N N . PHE A 1 107 ? 4.122 9.501 5.221 1.00 57.22 107 PHE A N 1
ATOM 888 C CA . PHE A 1 107 ? 4.719 9.908 3.964 1.00 57.22 107 PHE A CA 1
ATOM 889 C C . PHE A 1 107 ? 5.756 8.892 3.517 1.00 57.22 107 PHE A C 1
ATOM 891 O O . PHE A 1 107 ? 5.717 8.522 2.375 1.00 57.22 107 PHE A O 1
ATOM 898 N N . ILE A 1 108 ? 6.599 8.346 4.392 1.00 55.53 108 ILE A N 1
ATOM 899 C CA . ILE A 1 108 ? 7.577 7.286 4.122 1.00 55.53 108 ILE A CA 1
ATOM 900 C C . ILE A 1 108 ? 6.875 5.953 3.894 1.00 55.53 108 ILE A C 1
ATOM 902 O O . ILE A 1 108 ? 7.356 5.187 3.088 1.00 55.53 108 ILE A O 1
ATOM 906 N N . SER A 1 109 ? 5.760 5.633 4.542 1.00 52.81 109 SER A N 1
ATOM 907 C CA . SER A 1 109 ? 4.993 4.412 4.266 1.00 52.81 109 SER A CA 1
ATOM 908 C C . SER A 1 109 ? 4.215 4.575 2.982 1.00 52.81 109 SER A C 1
ATOM 910 O O . SER A 1 109 ? 4.235 3.662 2.187 1.00 52.81 109 SER A O 1
ATOM 912 N N . ALA A 1 110 ? 3.606 5.727 2.720 1.00 51.16 110 ALA A N 1
ATOM 913 C CA . ALA A 1 110 ? 2.926 6.052 1.476 1.00 51.16 110 ALA A CA 1
ATOM 914 C C . ALA A 1 110 ? 3.908 6.183 0.325 1.00 51.16 110 ALA A C 1
ATOM 916 O O . ALA A 1 110 ? 3.601 5.695 -0.7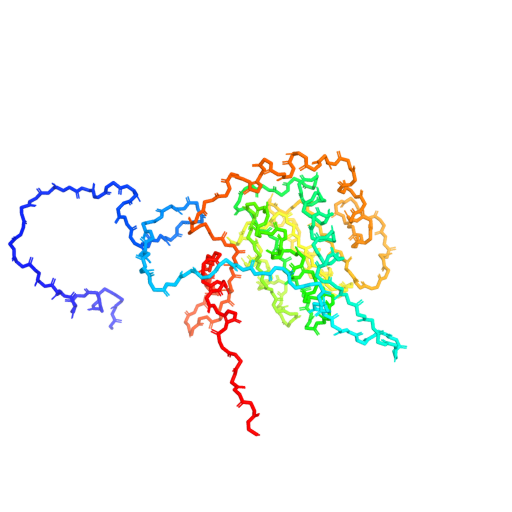38 1.00 51.16 110 ALA A O 1
ATOM 917 N N . LEU A 1 111 ? 5.100 6.731 0.531 1.00 48.50 111 LEU A N 1
ATOM 918 C CA . LEU A 1 111 ? 6.155 6.896 -0.461 1.00 48.50 111 LEU A CA 1
ATOM 919 C C . LEU A 1 111 ? 7.007 5.651 -0.638 1.00 48.50 111 LEU A C 1
ATOM 921 O O . LEU A 1 111 ? 7.365 5.341 -1.763 1.00 48.50 111 LEU A O 1
ATOM 925 N N . ARG A 1 112 ? 7.333 4.912 0.427 1.00 51.47 112 ARG A N 1
ATOM 926 C CA . ARG A 1 112 ? 7.915 3.572 0.295 1.00 51.47 112 ARG A CA 1
ATOM 927 C C . ARG A 1 112 ? 6.877 2.682 -0.338 1.00 51.47 112 ARG A C 1
ATOM 929 O O . ARG A 1 112 ? 7.238 2.034 -1.287 1.00 51.47 112 ARG A O 1
ATOM 936 N N . CYS A 1 113 ? 5.605 2.713 0.054 1.00 48.25 113 CYS A N 1
ATOM 937 C CA . CYS A 1 113 ? 4.555 2.011 -0.678 1.00 48.25 113 CYS A CA 1
ATOM 938 C C . CYS A 1 113 ? 4.456 2.524 -2.119 1.00 48.25 113 CYS A C 1
ATOM 940 O O . CYS A 1 113 ? 4.453 1.703 -3.005 1.00 48.25 113 CYS A O 1
ATOM 942 N N . MET A 1 114 ? 4.457 3.826 -2.412 1.00 45.38 114 MET A N 1
ATOM 943 C CA . MET A 1 114 ? 4.359 4.378 -3.777 1.00 45.38 114 MET A CA 1
ATOM 944 C C . MET A 1 114 ? 5.595 4.093 -4.624 1.00 45.38 114 MET A C 1
ATOM 946 O O . MET A 1 114 ? 5.460 3.872 -5.817 1.00 45.38 114 MET A O 1
ATOM 950 N N . SER A 1 115 ? 6.781 4.030 -4.028 1.00 44.69 115 SER A N 1
ATOM 951 C CA . SER A 1 115 ? 8.023 3.619 -4.687 1.00 44.69 115 SER A CA 1
ATOM 952 C C . SER A 1 115 ? 8.055 2.114 -4.849 1.00 44.69 115 SER A C 1
ATOM 954 O O . SER A 1 115 ? 8.431 1.626 -5.900 1.00 44.69 115 SER A O 1
ATOM 956 N N . VAL A 1 116 ? 7.563 1.367 -3.863 1.00 48.31 116 VAL A N 1
ATOM 957 C CA . VAL A 1 116 ? 7.207 -0.037 -4.016 1.00 48.31 116 VAL A CA 1
ATOM 958 C C . VAL A 1 116 ? 6.229 -0.175 -5.163 1.00 48.31 116 VAL A C 1
ATOM 960 O O . VAL A 1 116 ? 6.477 -1.034 -5.967 1.00 48.31 116 VAL A O 1
ATOM 963 N N . PHE A 1 117 ? 5.203 0.658 -5.319 1.00 51.78 117 PHE A N 1
ATOM 964 C CA . PHE A 1 117 ? 4.183 0.554 -6.363 1.00 51.78 117 PHE A CA 1
ATOM 965 C C . PHE A 1 117 ? 4.684 1.005 -7.736 1.00 51.78 117 PHE A C 1
ATOM 967 O O . PHE A 1 117 ? 4.330 0.422 -8.751 1.00 51.78 117 PHE A O 1
ATOM 974 N N . ALA A 1 118 ? 5.596 1.974 -7.788 1.00 45.34 118 ALA A N 1
ATOM 975 C CA . ALA A 1 118 ? 6.407 2.250 -8.972 1.00 45.34 118 ALA A CA 1
ATOM 976 C C . ALA A 1 118 ? 7.247 1.029 -9.373 1.00 45.34 118 ALA A C 1
ATOM 978 O O . ALA A 1 118 ? 7.488 0.805 -10.556 1.00 45.34 118 ALA A O 1
ATOM 979 N N . LEU A 1 119 ? 7.641 0.208 -8.397 1.00 49.28 119 LEU A N 1
ATOM 980 C CA . LEU A 1 119 ? 8.420 -1.011 -8.594 1.00 49.28 119 LEU A CA 1
ATOM 981 C C . LEU A 1 119 ? 7.555 -2.298 -8.639 1.00 49.28 119 LEU A C 1
ATOM 983 O O . LEU A 1 119 ? 8.021 -3.360 -9.034 1.00 49.28 119 LEU A O 1
ATOM 987 N N . TYR A 1 120 ? 6.280 -2.235 -8.264 1.00 54.78 120 TYR A N 1
ATOM 988 C CA . TYR A 1 120 ? 5.448 -3.380 -7.894 1.00 54.78 120 TYR A CA 1
ATOM 989 C C . TYR A 1 120 ? 4.012 -3.141 -8.329 1.00 54.78 120 TYR A C 1
ATOM 991 O O . TYR A 1 120 ? 3.463 -2.076 -8.106 1.00 54.78 120 TYR A O 1
ATOM 999 N N . ARG A 1 121 ? 3.358 -4.130 -8.937 1.00 63.88 121 ARG A N 1
ATOM 1000 C CA . ARG A 1 121 ? 2.052 -3.969 -9.616 1.00 63.88 121 ARG A CA 1
ATOM 1001 C C . ARG A 1 121 ? 0.867 -3.758 -8.659 1.00 63.88 121 ARG A C 1
ATOM 1003 O O . ARG A 1 121 ? -0.253 -4.130 -8.999 1.00 63.88 121 ARG A O 1
ATOM 1010 N N . GLY A 1 122 ? 1.097 -3.280 -7.444 1.00 67.31 122 GLY A N 1
ATOM 1011 C CA . GLY A 1 122 ? 0.041 -2.961 -6.495 1.00 67.31 122 GLY A CA 1
ATOM 1012 C C . GLY A 1 122 ? -0.400 -1.499 -6.601 1.00 67.31 122 GLY A C 1
ATOM 1013 O O . GLY A 1 122 ? 0.199 -0.701 -7.317 1.00 67.31 122 GLY A O 1
ATOM 1014 N N . ILE A 1 123 ? -1.459 -1.155 -5.873 1.00 79.50 123 ILE A N 1
ATOM 1015 C CA . ILE A 1 123 ? -2.060 0.184 -5.891 1.00 79.50 123 ILE A CA 1
ATOM 1016 C C . ILE A 1 123 ? -2.125 0.725 -4.456 1.00 79.50 123 ILE A C 1
ATOM 1018 O O . ILE A 1 123 ? -2.619 0.033 -3.563 1.00 79.50 123 ILE A O 1
ATOM 1022 N N . VAL A 1 124 ? -1.665 1.954 -4.204 1.00 82.88 124 VAL A N 1
ATOM 1023 C CA . VAL A 1 124 ? -1.832 2.580 -2.877 1.00 82.88 124 VAL A CA 1
ATOM 1024 C C . VAL A 1 124 ? -3.233 3.149 -2.735 1.00 82.88 124 VAL A C 1
ATOM 1026 O O . VAL A 1 124 ? -3.759 3.734 -3.676 1.00 82.88 124 VAL A O 1
ATOM 1029 N N . THR A 1 125 ? -3.823 3.049 -1.548 1.00 85.19 125 THR A N 1
ATOM 1030 C CA . THR A 1 125 ? -5.004 3.844 -1.201 1.00 85.19 125 THR A CA 1
ATOM 1031 C C . THR A 1 125 ? -4.860 4.462 0.180 1.00 85.19 125 THR A C 1
ATOM 1033 O O . THR A 1 125 ? -4.494 3.788 1.138 1.00 85.19 125 THR A O 1
ATOM 1036 N N . GLY A 1 126 ? -5.163 5.753 0.299 1.00 85.88 126 GLY A N 1
ATOM 1037 C CA . GLY A 1 126 ? -5.214 6.444 1.588 1.00 85.88 126 GLY A CA 1
ATOM 1038 C C . GLY A 1 126 ? -6.595 6.330 2.233 1.00 85.88 126 GLY A C 1
ATOM 1039 O O . GLY A 1 126 ? -7.611 6.379 1.540 1.00 85.88 126 GLY A O 1
ATOM 1040 N N . ILE A 1 127 ? -6.635 6.197 3.558 1.00 87.38 127 ILE A N 1
ATOM 1041 C CA . ILE A 1 127 ? -7.853 6.243 4.371 1.00 87.38 127 ILE A CA 1
ATOM 1042 C C . ILE A 1 127 ? -7.645 7.261 5.492 1.00 87.38 127 ILE A C 1
ATOM 1044 O O . ILE A 1 127 ? -6.644 7.222 6.209 1.00 87.38 127 ILE A O 1
ATOM 1048 N N . TYR A 1 128 ? -8.602 8.173 5.657 1.00 86.38 128 TYR A N 1
ATOM 1049 C CA . TYR A 1 128 ? -8.550 9.171 6.721 1.00 86.38 128 TYR A CA 1
ATOM 1050 C C . TYR A 1 128 ? -8.683 8.523 8.102 1.00 86.38 128 TYR A C 1
ATOM 1052 O O . TYR A 1 128 ? -9.557 7.691 8.337 1.00 86.38 128 TYR A O 1
ATOM 1060 N N . THR A 1 129 ? -7.866 8.964 9.059 1.00 86.50 129 THR A N 1
ATOM 1061 C CA . THR A 1 129 ? -7.897 8.472 10.451 1.00 86.50 129 THR A CA 1
ATOM 1062 C C . THR A 1 129 ? -9.179 8.811 11.202 1.00 86.50 129 THR A C 1
ATOM 1064 O O . THR A 1 129 ? -9.464 8.205 12.239 1.00 86.50 129 THR A O 1
ATOM 1067 N N . THR A 1 130 ? -9.948 9.774 10.700 1.00 86.88 130 THR A N 1
ATOM 1068 C CA . THR A 1 130 ? -11.257 10.178 11.221 1.00 86.88 130 THR A CA 1
ATOM 1069 C C . THR A 1 130 ? -12.392 9.281 10.734 1.00 86.88 130 THR A C 1
ATOM 1071 O O . THR A 1 130 ? -13.479 9.353 11.300 1.00 86.88 130 THR A O 1
ATOM 1074 N N . ASN A 1 131 ? -12.155 8.406 9.749 1.00 87.19 131 ASN A N 1
ATOM 1075 C CA . ASN A 1 131 ? -13.176 7.481 9.267 1.00 87.19 131 ASN A CA 1
ATOM 1076 C C . ASN A 1 131 ? -13.620 6.516 10.375 1.00 87.19 131 ASN A C 1
ATOM 1078 O O . ASN A 1 131 ? -12.808 6.049 11.188 1.00 87.19 131 ASN A O 1
ATOM 1082 N N . SER A 1 132 ? -14.921 6.217 10.385 1.00 90.94 132 SER A N 1
ATOM 1083 C CA . SER A 1 132 ? -15.500 5.163 11.219 1.00 90.94 132 SER A CA 1
ATOM 1084 C C . SER A 1 132 ? -15.070 3.773 10.718 1.00 90.94 132 SER A C 1
ATOM 1086 O O . SER A 1 132 ? -14.627 3.654 9.569 1.00 90.94 132 SER A O 1
ATOM 1088 N N . PRO A 1 133 ? -15.197 2.711 11.535 1.00 92.75 133 PRO A N 1
ATOM 1089 C CA . PRO A 1 133 ? -14.938 1.340 11.091 1.00 92.75 133 PRO A CA 1
ATOM 1090 C C . PRO A 1 133 ? -15.713 0.960 9.821 1.00 92.75 133 PRO A C 1
ATOM 1092 O O . PRO A 1 133 ? -15.150 0.348 8.920 1.00 92.75 133 PRO A O 1
ATOM 1095 N N . GLU A 1 134 ? -16.965 1.397 9.682 1.00 90.50 134 GLU A N 1
ATOM 1096 C CA . GLU A 1 134 ? -17.817 1.112 8.520 1.00 90.50 134 GLU A CA 1
ATOM 1097 C C . GLU A 1 134 ? -17.298 1.807 7.255 1.00 90.50 134 GLU A C 1
ATOM 1099 O O . GLU A 1 134 ? -17.281 1.218 6.171 1.00 90.50 134 GLU A O 1
ATOM 1104 N N . ALA A 1 135 ? -16.835 3.053 7.392 1.00 89.81 135 ALA A N 1
ATOM 1105 C CA . ALA A 1 135 ? -16.221 3.794 6.297 1.00 89.81 135 ALA A CA 1
ATOM 1106 C C . ALA A 1 135 ? -14.865 3.188 5.896 1.00 89.81 135 ALA A C 1
ATOM 1108 O O . ALA A 1 135 ? -14.558 3.104 4.706 1.00 89.81 135 ALA A O 1
ATOM 1109 N N . CYS A 1 136 ? -14.070 2.718 6.865 1.00 92.12 136 CYS A N 1
ATOM 1110 C CA . CYS A 1 136 ? -12.855 1.951 6.592 1.00 92.12 136 CYS A CA 1
ATOM 1111 C C . CYS A 1 136 ? -13.181 0.646 5.855 1.00 92.12 136 CYS A C 1
ATOM 1113 O O . CYS A 1 136 ? -12.565 0.364 4.831 1.00 92.12 136 CYS A O 1
ATOM 1115 N N . HIS A 1 137 ? -14.178 -0.109 6.322 1.00 93.75 137 HIS A N 1
ATOM 1116 C CA . HIS A 1 137 ? -14.625 -1.346 5.685 1.00 93.75 137 HIS A CA 1
ATOM 1117 C C . HIS A 1 137 ? -15.007 -1.122 4.229 1.00 93.75 137 HIS A C 1
ATOM 1119 O O . HIS A 1 137 ? -14.497 -1.831 3.366 1.00 93.75 137 HIS A O 1
ATOM 1125 N N . TYR A 1 138 ? -15.826 -0.108 3.942 1.00 91.69 138 TYR A N 1
ATOM 1126 C CA . TYR A 1 138 ? -16.206 0.207 2.569 1.00 91.69 138 TYR A CA 1
ATOM 1127 C C . TYR A 1 138 ? -14.979 0.412 1.673 1.00 91.69 138 TYR A C 1
ATOM 1129 O O . TYR A 1 138 ? -14.864 -0.244 0.642 1.00 91.69 138 TYR A O 1
ATOM 1137 N N . THR A 1 139 ? -14.037 1.262 2.088 1.00 90.56 139 THR A N 1
ATOM 1138 C CA . THR A 1 139 ? -12.839 1.558 1.297 1.00 90.56 139 THR A CA 1
ATOM 1139 C C . THR A 1 139 ? -11.952 0.328 1.103 1.00 90.56 139 THR A C 1
ATOM 1141 O O . THR A 1 139 ? -11.512 0.051 -0.011 1.00 90.56 139 THR A O 1
ATOM 1144 N N . VAL A 1 140 ? -11.686 -0.429 2.171 1.00 92.38 140 VAL A N 1
ATOM 1145 C CA . VAL A 1 140 ? -10.795 -1.602 2.139 1.00 92.38 140 VAL A CA 1
ATOM 1146 C C . VAL A 1 140 ? -11.405 -2.731 1.304 1.00 92.38 140 VAL A C 1
ATOM 1148 O O . VAL A 1 140 ? -10.696 -3.364 0.518 1.00 92.38 140 VAL A O 1
ATOM 1151 N N . HIS A 1 141 ? -12.719 -2.933 1.411 1.00 93.12 141 HIS A N 1
ATOM 1152 C CA . HIS A 1 141 ? -13.466 -3.914 0.632 1.00 93.12 141 HIS A CA 1
ATOM 1153 C C . HIS A 1 141 ? -13.557 -3.525 -0.852 1.00 93.12 141 HIS A C 1
ATOM 1155 O O . HIS A 1 141 ? -13.205 -4.327 -1.716 1.00 93.12 141 HIS A O 1
ATOM 1161 N N . ASP A 1 142 ? -13.976 -2.293 -1.168 1.00 91.31 142 ASP A N 1
ATOM 1162 C CA . ASP A 1 142 ? -14.107 -1.799 -2.551 1.00 91.31 142 ASP A CA 1
ATOM 1163 C C . ASP A 1 142 ? -12.759 -1.817 -3.282 1.00 91.31 142 ASP A C 1
ATOM 1165 O O . ASP A 1 142 ? -12.627 -2.271 -4.423 1.00 91.31 142 ASP A O 1
ATOM 1169 N N . CYS A 1 143 ? -11.701 -1.429 -2.567 1.00 87.62 143 CYS A N 1
ATOM 1170 C CA . CYS A 1 143 ? -10.355 -1.467 -3.100 1.00 87.62 143 CYS A CA 1
ATOM 1171 C C . CYS A 1 143 ? -9.720 -2.868 -3.084 1.00 87.62 143 CYS A C 1
ATOM 1173 O O . CYS A 1 143 ? -8.598 -3.001 -3.552 1.00 87.62 143 CYS A O 1
ATOM 1175 N N . ARG A 1 144 ? -10.375 -3.915 -2.566 1.00 91.81 144 ARG A N 1
ATOM 1176 C CA . ARG A 1 144 ? -9.797 -5.270 -2.454 1.00 91.81 144 ARG A CA 1
ATOM 1177 C C . ARG A 1 144 ? -8.358 -5.244 -1.913 1.00 91.81 144 ARG A C 1
ATOM 1179 O O . ARG A 1 144 ? -7.440 -5.793 -2.527 1.00 91.81 144 ARG A O 1
ATOM 1186 N N . ALA A 1 145 ? -8.119 -4.522 -0.819 1.00 90.81 145 ALA A N 1
ATOM 1187 C CA . ALA A 1 145 ? -6.769 -4.430 -0.269 1.00 90.81 145 ALA A CA 1
ATOM 1188 C C . ALA A 1 145 ? -6.303 -5.792 0.254 1.00 90.81 145 ALA A C 1
ATOM 1190 O O . ALA A 1 145 ? -7.045 -6.477 0.956 1.00 90.81 145 ALA A O 1
ATOM 1191 N N . ASN A 1 146 ? -5.059 -6.163 -0.062 1.00 91.19 146 ASN A N 1
ATOM 1192 C CA . ASN A 1 146 ? -4.423 -7.322 0.564 1.00 91.19 146 ASN A CA 1
ATOM 1193 C C . ASN A 1 146 ? -3.707 -6.957 1.849 1.00 91.19 146 ASN A C 1
ATOM 1195 O O . ASN A 1 146 ? -3.562 -7.804 2.724 1.00 91.19 146 ASN A O 1
ATOM 1199 N N . ILE A 1 147 ? -3.212 -5.731 1.957 1.00 89.81 147 ILE A N 1
ATOM 1200 C CA . ILE A 1 147 ? -2.431 -5.308 3.113 1.00 89.81 147 ILE A CA 1
ATOM 1201 C C . ILE A 1 147 ? -2.939 -3.942 3.541 1.00 89.81 147 ILE A C 1
ATOM 1203 O O . ILE A 1 147 ? -3.269 -3.104 2.700 1.00 89.81 147 ILE A O 1
ATOM 1207 N N . ILE A 1 148 ? -3.015 -3.710 4.844 1.00 90.62 148 ILE A N 1
ATOM 1208 C CA . ILE A 1 148 ? -3.325 -2.394 5.390 1.00 90.62 148 ILE A CA 1
ATOM 1209 C C . ILE A 1 148 ? -2.243 -1.962 6.366 1.00 90.62 148 ILE A C 1
ATOM 1211 O O . ILE A 1 148 ? -1.829 -2.717 7.237 1.00 90.62 148 ILE A O 1
ATOM 1215 N N . VAL A 1 149 ? -1.772 -0.738 6.196 1.00 88.38 149 VAL A N 1
ATOM 1216 C CA . VAL A 1 149 ? -0.795 -0.091 7.057 1.00 88.38 149 VAL A CA 1
ATOM 1217 C C . VAL A 1 149 ? -1.556 0.835 7.993 1.00 88.38 149 VAL A C 1
ATOM 1219 O O . VAL A 1 149 ? -2.259 1.732 7.532 1.00 88.38 149 VAL A O 1
ATOM 1222 N N . VAL A 1 150 ? -1.440 0.623 9.296 1.00 89.75 150 VAL A N 1
ATOM 1223 C CA . VAL A 1 150 ? -2.117 1.400 10.333 1.00 89.75 150 VAL A CA 1
ATOM 1224 C C . VAL A 1 150 ? -1.100 2.164 11.168 1.00 89.75 150 VAL A C 1
ATOM 1226 O O . VAL A 1 150 ? 0.002 1.682 11.425 1.00 89.75 150 VAL A O 1
ATOM 1229 N N . GLU A 1 151 ? -1.466 3.371 11.591 1.00 85.50 151 GLU A N 1
ATOM 1230 C CA . GLU A 1 151 ? -0.588 4.178 12.437 1.00 85.50 151 GLU A CA 1
ATOM 1231 C C . GLU A 1 151 ? -0.360 3.521 13.795 1.00 85.50 151 GLU A C 1
ATOM 1233 O O . GLU A 1 151 ? 0.762 3.152 14.096 1.00 85.50 151 GLU A O 1
ATOM 1238 N N . ASN A 1 152 ? -1.410 3.376 14.597 1.00 87.81 152 ASN A N 1
ATOM 1239 C CA . ASN A 1 152 ? -1.339 3.028 16.015 1.00 87.81 152 ASN A CA 1
ATOM 1240 C C . ASN A 1 152 ? -2.444 2.043 16.407 1.00 87.81 152 ASN A C 1
ATOM 1242 O O . ASN A 1 152 ? -3.326 1.731 15.597 1.00 87.81 152 ASN A O 1
ATOM 1246 N N . GLN A 1 153 ? -2.451 1.639 17.682 1.00 89.38 153 GLN A N 1
ATOM 1247 C CA . GLN A 1 153 ? -3.443 0.712 18.232 1.00 89.38 153 GLN A CA 1
ATOM 1248 C C . GLN A 1 153 ? -4.887 1.157 17.964 1.00 89.38 153 GLN A C 1
ATOM 1250 O O . GLN A 1 153 ? -5.716 0.359 17.546 1.00 89.38 153 GLN A O 1
ATOM 1255 N N . LYS A 1 154 ? -5.182 2.457 18.088 1.00 90.75 154 LYS A N 1
ATOM 1256 C CA . LYS A 1 154 ? -6.530 2.987 17.835 1.00 90.75 154 LYS A CA 1
ATOM 1257 C C . LYS A 1 154 ? -7.002 2.730 16.401 1.00 90.75 154 LYS A C 1
ATOM 1259 O O . LYS A 1 154 ? -8.191 2.508 16.181 1.00 90.75 154 LYS A O 1
ATOM 1264 N N . GLN A 1 155 ? -6.111 2.817 15.412 1.00 91.38 155 GLN A N 1
ATOM 1265 C CA . GLN A 1 155 ? -6.466 2.497 14.026 1.00 91.38 155 GLN A CA 1
ATOM 1266 C C . GLN A 1 155 ? -6.517 0.985 13.792 1.00 91.38 155 GLN A C 1
ATOM 1268 O O . GLN A 1 155 ? -7.398 0.528 13.066 1.00 91.38 155 GLN A O 1
ATOM 1273 N N . LEU A 1 156 ? -5.635 0.217 14.440 1.00 91.50 156 LEU A N 1
ATOM 1274 C CA . LEU A 1 156 ? -5.675 -1.244 14.423 1.00 91.50 156 LEU A CA 1
ATOM 1275 C C . LEU A 1 156 ? -7.025 -1.769 14.933 1.00 91.50 156 LEU A C 1
ATOM 1277 O O . LEU A 1 156 ? -7.665 -2.553 14.238 1.00 91.50 156 LEU A O 1
ATOM 1281 N N . ASP A 1 157 ? -7.511 -1.269 16.070 1.00 91.75 157 ASP A N 1
ATOM 1282 C CA . ASP A 1 157 ? -8.777 -1.693 16.683 1.00 91.75 157 ASP A CA 1
ATOM 1283 C C . ASP A 1 157 ? -9.972 -1.532 15.735 1.00 91.75 157 ASP A C 1
ATOM 1285 O O . ASP A 1 157 ? -10.876 -2.369 15.714 1.00 91.75 157 ASP A O 1
ATOM 1289 N N . LYS A 1 158 ? -9.978 -0.477 14.907 1.00 92.88 158 LYS A N 1
ATOM 1290 C CA . LYS A 1 158 ? -11.021 -0.281 13.889 1.00 92.88 158 LYS A CA 1
ATOM 1291 C C . LYS A 1 158 ? -10.982 -1.360 12.819 1.00 92.88 158 LYS A C 1
ATOM 1293 O O . LYS A 1 158 ? -12.035 -1.807 12.382 1.00 92.88 158 LYS A O 1
ATOM 1298 N N . ILE A 1 159 ? -9.785 -1.746 12.375 1.00 93.62 159 ILE A N 1
ATOM 1299 C CA . ILE A 1 159 ? -9.615 -2.781 11.353 1.00 93.62 159 ILE A CA 1
ATOM 1300 C C . ILE A 1 159 ? -9.941 -4.159 11.923 1.00 93.62 159 ILE A C 1
ATOM 1302 O O . ILE A 1 159 ? -10.599 -4.948 11.253 1.00 93.62 159 ILE A O 1
ATOM 1306 N N . MET A 1 160 ? -9.570 -4.430 13.174 1.00 92.00 160 MET A N 1
ATOM 1307 C CA . MET A 1 160 ? -9.892 -5.694 13.838 1.00 92.00 160 MET A CA 1
ATOM 1308 C C . MET A 1 160 ? -11.404 -5.920 13.965 1.00 92.00 160 MET A C 1
ATOM 1310 O O . MET A 1 160 ? -11.860 -7.044 13.774 1.00 92.00 160 MET A O 1
ATOM 1314 N N . GLN A 1 161 ? -12.196 -4.863 14.185 1.00 93.31 161 GLN A N 1
ATOM 1315 C CA . GLN A 1 161 ? -13.667 -4.949 14.213 1.00 93.31 161 GLN A CA 1
ATOM 1316 C C . GLN A 1 161 ? -14.283 -5.408 12.884 1.00 93.31 161 GLN A C 1
ATOM 1318 O O . GLN A 1 161 ? -15.355 -6.007 12.878 1.00 93.31 161 GLN A O 1
ATOM 1323 N N . ILE A 1 162 ? -13.617 -5.129 11.763 1.00 94.38 162 ILE A N 1
ATOM 1324 C CA . ILE A 1 162 ? -14.123 -5.407 10.412 1.00 94.38 162 ILE A CA 1
ATOM 1325 C C . ILE A 1 162 ? -13.341 -6.516 9.702 1.00 94.38 162 ILE A C 1
ATOM 1327 O O . ILE A 1 162 ? -13.663 -6.847 8.566 1.00 94.38 162 ILE A O 1
ATOM 1331 N N . TRP A 1 163 ? -12.322 -7.096 10.344 1.00 92.12 163 TRP A N 1
ATOM 1332 C CA . TRP A 1 163 ? -11.390 -8.043 9.725 1.00 92.12 163 TRP A CA 1
ATOM 1333 C C . TRP A 1 163 ? -12.108 -9.242 9.094 1.00 92.12 163 TRP A C 1
ATOM 1335 O O . TRP A 1 163 ? -11.806 -9.628 7.967 1.00 92.12 163 TRP A O 1
ATOM 1345 N N . SER A 1 164 ? -13.106 -9.801 9.784 1.00 92.81 164 SER A N 1
ATOM 1346 C CA . SER A 1 164 ? -13.893 -10.947 9.301 1.00 92.81 164 SER A CA 1
ATOM 1347 C C . SER A 1 164 ? -14.698 -10.658 8.029 1.00 92.81 164 SER A C 1
ATOM 1349 O O . SER A 1 164 ? -15.085 -11.591 7.329 1.00 92.81 164 SER A O 1
ATOM 1351 N N . LEU A 1 165 ? -14.932 -9.382 7.711 1.00 93.12 165 LEU A N 1
ATOM 1352 C CA . LEU A 1 165 ? -15.673 -8.928 6.533 1.00 93.12 165 LEU A CA 1
ATOM 1353 C C . LEU A 1 165 ? -14.759 -8.628 5.333 1.00 93.12 165 LEU A C 1
ATOM 1355 O O . LEU A 1 165 ? -15.242 -8.228 4.275 1.00 93.12 165 LEU A O 1
ATOM 1359 N N . LEU A 1 166 ? -13.440 -8.796 5.478 1.00 93.81 166 LEU A N 1
ATOM 1360 C CA . LEU A 1 166 ? -12.443 -8.412 4.479 1.00 93.81 166 LEU A CA 1
ATOM 1361 C C . LEU A 1 166 ? -11.767 -9.652 3.864 1.00 93.81 166 LEU A C 1
ATOM 1363 O O . LEU A 1 166 ? -10.646 -9.992 4.239 1.00 93.81 166 LEU A O 1
ATOM 1367 N N . PRO A 1 167 ? -12.393 -10.319 2.873 1.00 93.31 167 PRO A N 1
ATOM 1368 C CA . PRO A 1 167 ? -11.921 -11.609 2.352 1.00 93.31 167 PRO A CA 1
ATOM 1369 C C . PRO A 1 167 ? -10.568 -11.534 1.634 1.00 93.31 167 PRO A C 1
ATOM 1371 O O . PRO A 1 167 ? -9.869 -12.536 1.515 1.00 93.31 167 PRO A O 1
ATOM 1374 N N . HIS A 1 168 ? -10.199 -10.354 1.133 1.00 92.75 168 HIS A N 1
ATOM 1375 C CA . HIS A 1 168 ? -8.933 -10.140 0.437 1.00 92.75 168 HIS A CA 1
ATOM 1376 C C . HIS A 1 168 ? -7.801 -9.709 1.368 1.00 92.75 168 HIS A C 1
ATOM 1378 O O . HIS A 1 168 ? -6.651 -9.733 0.927 1.00 92.75 168 HIS A O 1
ATOM 1384 N N . LEU A 1 169 ? -8.096 -9.307 2.611 1.00 93.44 169 LEU A N 1
ATOM 1385 C CA . LEU A 1 169 ? -7.092 -8.783 3.529 1.00 93.44 169 LEU A CA 1
ATOM 1386 C C . LEU A 1 169 ? -6.253 -9.934 4.090 1.00 93.44 169 LEU A C 1
ATOM 1388 O O . LEU A 1 169 ? -6.751 -10.824 4.772 1.00 93.44 169 LEU A O 1
ATOM 1392 N N . LYS A 1 170 ? -4.958 -9.903 3.782 1.00 91.75 170 LYS A N 1
ATOM 1393 C CA . LYS A 1 170 ? -3.966 -10.906 4.174 1.00 91.75 170 LYS A CA 1
ATOM 1394 C C . LYS A 1 170 ? -3.155 -10.470 5.384 1.00 91.75 170 LYS A C 1
ATOM 1396 O O . LYS A 1 170 ? -2.735 -11.333 6.141 1.00 91.75 170 LYS A O 1
ATOM 1401 N N . ALA A 1 171 ? -2.911 -9.167 5.558 1.00 90.50 171 ALA A N 1
ATOM 1402 C CA . ALA A 1 171 ? -2.10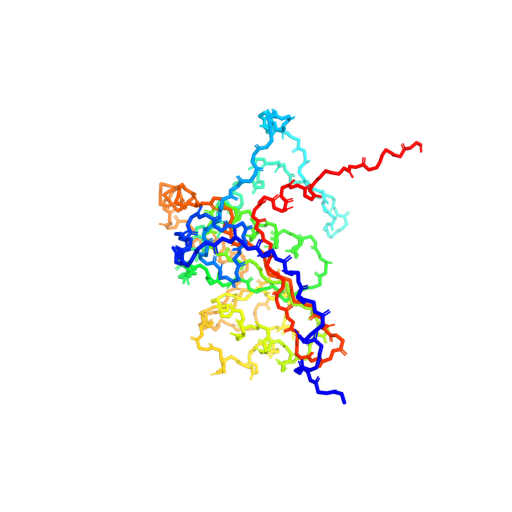0 -8.666 6.665 1.00 90.50 171 ALA A CA 1
ATOM 1403 C C . ALA A 1 171 ? -2.404 -7.222 7.078 1.00 90.50 171 ALA A C 1
ATOM 1405 O O . ALA A 1 171 ? -2.768 -6.383 6.251 1.00 90.50 171 ALA A O 1
ATOM 1406 N N . VAL A 1 172 ? -2.160 -6.924 8.356 1.00 90.19 172 VAL A N 1
ATOM 1407 C CA . VAL A 1 172 ? -2.050 -5.561 8.886 1.00 90.19 172 VAL A CA 1
ATOM 1408 C C . VAL A 1 172 ? -0.604 -5.296 9.298 1.00 90.19 172 VAL A C 1
ATOM 1410 O O . VAL A 1 172 ? 0.032 -6.112 9.961 1.00 90.19 172 VAL A O 1
ATOM 1413 N N . MET A 1 173 ? -0.092 -4.131 8.924 1.00 87.56 173 MET A N 1
ATOM 1414 C CA . MET A 1 173 ? 1.198 -3.612 9.357 1.00 87.56 173 MET A CA 1
ATOM 1415 C C . MET A 1 173 ? 0.973 -2.388 10.239 1.00 87.56 173 MET A C 1
ATOM 1417 O O . MET A 1 173 ? 0.297 -1.457 9.816 1.00 87.56 173 MET A O 1
ATOM 1421 N N . MET A 1 174 ? 1.576 -2.343 11.421 1.00 87.19 174 MET A N 1
ATOM 1422 C CA . MET A 1 174 ? 1.570 -1.167 12.290 1.00 87.19 174 MET A CA 1
ATOM 1423 C C . MET A 1 174 ? 2.950 -0.503 12.304 1.00 87.19 174 MET A C 1
ATOM 1425 O O . MET A 1 174 ? 3.969 -1.194 12.305 1.00 87.19 174 MET A O 1
ATOM 1429 N N . TYR A 1 175 ? 3.005 0.831 12.285 1.00 81.69 175 TYR A N 1
ATOM 1430 C CA . TYR A 1 175 ? 4.283 1.565 12.242 1.00 81.69 175 TYR A CA 1
ATOM 1431 C C . TYR A 1 175 ? 4.545 2.491 13.435 1.00 81.69 175 TYR A C 1
ATOM 1433 O O . TYR A 1 175 ? 5.641 3.047 13.530 1.00 81.69 175 TYR A O 1
ATOM 1441 N N . LYS A 1 176 ? 3.570 2.677 14.327 1.00 73.69 176 LYS A N 1
ATOM 1442 C CA . LYS A 1 176 ? 3.692 3.454 15.564 1.00 73.69 176 LYS A CA 1
ATOM 1443 C C . LYS A 1 176 ? 3.257 2.593 16.750 1.00 73.69 176 LYS A C 1
ATOM 1445 O O . LYS A 1 176 ? 2.363 1.766 16.614 1.00 73.69 176 LYS A O 1
ATOM 1450 N N . ASP A 1 177 ? 3.856 2.861 17.907 1.00 76.44 177 ASP A N 1
ATOM 1451 C CA . ASP A 1 177 ? 3.652 2.147 19.177 1.00 76.44 177 ASP A CA 1
ATOM 1452 C C . ASP A 1 177 ? 4.198 0.708 19.176 1.00 76.44 177 ASP A C 1
ATOM 1454 O O . ASP A 1 177 ? 4.842 0.287 18.220 1.00 76.44 177 ASP A O 1
ATOM 1458 N N . SER A 1 178 ? 4.019 -0.015 20.286 1.00 73.44 178 SER A N 1
ATOM 1459 C CA . SER A 1 178 ? 4.363 -1.435 20.450 1.00 73.44 178 SER A CA 1
ATOM 1460 C C . SER A 1 178 ? 3.124 -2.311 20.255 1.00 73.44 178 SER A C 1
ATOM 1462 O O . SER A 1 178 ? 2.039 -1.933 20.692 1.00 73.44 178 SER A O 1
ATOM 1464 N N . LEU A 1 179 ? 3.276 -3.493 19.649 1.00 71.25 179 LEU A N 1
ATOM 1465 C CA . LEU A 1 179 ? 2.173 -4.437 19.495 1.00 71.25 179 LEU A CA 1
ATOM 1466 C C . LEU A 1 179 ? 1.783 -4.953 20.882 1.00 71.25 179 LEU A C 1
ATOM 1468 O O . LEU A 1 179 ? 2.671 -5.412 21.605 1.00 71.25 179 LEU A O 1
ATOM 1472 N N . PRO A 1 180 ? 0.496 -4.899 21.259 1.00 63.19 180 PRO A N 1
ATOM 1473 C CA . PRO A 1 180 ? 0.054 -5.422 22.544 1.00 63.19 180 PRO A CA 1
ATOM 1474 C C . PRO A 1 180 ? 0.209 -6.946 22.604 1.00 63.19 180 PRO A C 1
ATOM 1476 O O . PRO A 1 180 ? 0.636 -7.466 23.629 1.00 63.19 180 PRO A O 1
ATOM 1479 N N . GLU A 1 181 ? -0.054 -7.651 21.496 1.00 70.25 181 GLU A N 1
ATOM 1480 C CA . GLU A 1 181 ? 0.119 -9.101 21.362 1.00 70.25 181 GLU A CA 1
ATOM 1481 C C . GLU A 1 181 ? 0.545 -9.480 19.934 1.00 70.25 181 GLU A C 1
ATOM 1483 O O . GLU A 1 181 ? 0.162 -8.833 18.955 1.00 70.25 181 GLU A O 1
ATOM 1488 N N . LYS A 1 182 ? 1.341 -10.551 19.801 1.00 69.56 182 LYS A N 1
ATOM 1489 C CA . LYS A 1 182 ? 1.687 -11.123 18.492 1.00 69.56 182 LYS A CA 1
ATOM 1490 C C . LYS A 1 182 ? 0.505 -11.926 17.958 1.00 69.56 182 LYS A C 1
ATOM 1492 O O . LYS A 1 182 ? 0.307 -13.077 18.338 1.00 69.56 182 LYS A O 1
ATOM 1497 N N . CYS A 1 183 ? -0.257 -11.324 17.054 1.00 76.44 183 CYS A N 1
ATOM 1498 C CA . CYS A 1 183 ? -1.315 -12.008 16.319 1.00 76.44 183 CYS A CA 1
ATOM 1499 C C . CYS A 1 183 ? -0.797 -12.529 14.966 1.00 76.44 183 CYS A C 1
ATOM 1501 O O . CYS A 1 183 ? 0.069 -11.897 14.354 1.00 76.44 183 CYS A O 1
ATOM 1503 N N . PRO A 1 184 ? -1.334 -13.651 14.448 1.00 81.00 184 PRO A N 1
ATOM 1504 C CA . PRO A 1 184 ? -1.068 -14.050 13.072 1.00 81.00 184 PRO A CA 1
ATOM 1505 C C . PRO A 1 184 ? -1.540 -12.941 12.123 1.00 81.00 184 PRO A C 1
ATOM 1507 O O . PRO A 1 184 ? -2.594 -12.347 12.338 1.00 81.00 184 PRO A O 1
ATOM 1510 N N . ASN A 1 185 ? -0.766 -12.676 11.069 1.00 87.75 185 ASN A N 1
ATOM 1511 C CA . ASN A 1 185 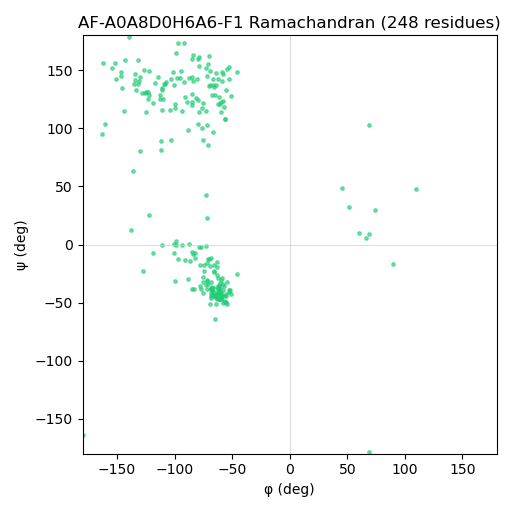? -1.034 -11.644 10.060 1.00 87.75 185 ASN A CA 1
ATOM 1512 C C . ASN A 1 185 ? -0.915 -10.180 10.531 1.00 87.75 185 ASN A C 1
ATOM 1514 O O . ASN A 1 185 ? -1.257 -9.271 9.771 1.00 87.75 185 ASN A O 1
ATOM 1518 N N . LEU A 1 186 ? -0.411 -9.940 11.744 1.00 90.31 186 LEU A N 1
ATOM 1519 C CA . LEU A 1 186 ? -0.130 -8.609 12.275 1.00 90.31 186 LEU A CA 1
ATOM 1520 C C . LEU A 1 186 ? 1.381 -8.422 12.440 1.00 90.31 186 LEU A C 1
ATOM 1522 O O . LEU A 1 186 ? 2.035 -9.224 13.102 1.00 90.31 186 LEU A O 1
ATOM 1526 N N . TYR A 1 187 ? 1.925 -7.364 11.843 1.00 87.56 187 TYR A N 1
ATOM 1527 C CA . TYR A 1 187 ? 3.367 -7.121 11.799 1.00 87.56 187 TYR A CA 1
ATOM 1528 C C . TYR A 1 187 ? 3.708 -5.706 12.229 1.00 87.56 187 TYR A C 1
ATOM 1530 O O . TYR A 1 187 ? 3.020 -4.752 11.857 1.00 87.56 187 TYR A O 1
ATOM 1538 N N . MET A 1 188 ? 4.831 -5.551 12.923 1.00 87.00 188 MET A N 1
ATOM 1539 C CA . MET A 1 188 ? 5.479 -4.248 12.992 1.00 87.00 188 MET A CA 1
ATOM 1540 C C . MET A 1 188 ? 6.155 -3.892 11.679 1.00 87.00 188 MET A C 1
ATOM 1542 O O . MET A 1 188 ? 6.626 -4.769 10.962 1.00 87.00 188 MET A O 1
ATOM 1546 N N . MET A 1 189 ? 6.270 -2.596 11.387 1.00 82.06 189 MET A N 1
ATOM 1547 C CA . MET A 1 189 ? 7.019 -2.094 10.231 1.00 82.06 189 MET A CA 1
ATOM 1548 C C . MET A 1 189 ? 8.437 -2.683 10.173 1.00 82.06 189 MET A C 1
ATOM 1550 O O . MET A 1 189 ? 8.885 -3.080 9.106 1.00 82.06 189 MET A O 1
ATOM 1554 N N . GLU A 1 190 ? 9.144 -2.769 11.299 1.00 82.38 190 GLU A N 1
ATOM 1555 C CA . GLU A 1 190 ? 10.508 -3.318 11.347 1.00 82.38 190 GLU A CA 1
ATOM 1556 C C . GLU A 1 190 ? 10.534 -4.806 10.971 1.00 82.38 190 GLU A C 1
ATOM 1558 O O . GLU A 1 190 ? 11.238 -5.188 10.037 1.00 82.38 190 GLU A O 1
ATOM 1563 N N . GLU A 1 191 ? 9.682 -5.614 11.611 1.00 86.31 191 GLU A N 1
ATOM 1564 C CA . GLU A 1 191 ? 9.525 -7.044 11.310 1.00 86.31 191 GLU A CA 1
ATOM 1565 C C . GLU A 1 191 ? 9.111 -7.262 9.849 1.00 86.31 191 GLU A C 1
ATOM 1567 O O . GLU A 1 191 ? 9.664 -8.112 9.155 1.00 86.31 191 GLU A O 1
ATOM 1572 N N . PHE A 1 192 ? 8.175 -6.450 9.353 1.00 84.81 192 PHE A N 1
ATOM 1573 C CA . PHE A 1 192 ? 7.718 -6.487 7.973 1.00 84.81 192 PHE A CA 1
ATOM 1574 C C . PHE A 1 192 ? 8.866 -6.230 7.000 1.00 84.81 192 PHE A C 1
ATOM 1576 O O . PHE A 1 192 ? 9.009 -6.953 6.017 1.00 84.81 192 PHE A O 1
ATOM 1583 N N . MET A 1 193 ? 9.706 -5.225 7.254 1.00 82.88 193 MET A N 1
ATOM 1584 C CA . MET A 1 193 ? 10.833 -4.905 6.378 1.00 82.88 193 MET A CA 1
ATOM 1585 C C . MET A 1 193 ? 11.815 -6.078 6.274 1.00 82.88 193 MET A C 1
ATOM 1587 O O . MET A 1 193 ? 12.389 -6.292 5.207 1.00 82.88 193 MET A O 1
ATOM 1591 N N . ASP A 1 194 ? 11.989 -6.865 7.333 1.00 88.50 194 ASP A N 1
ATOM 1592 C CA . ASP A 1 194 ? 12.909 -8.004 7.326 1.00 88.50 194 ASP A CA 1
ATOM 1593 C C . ASP A 1 194 ? 12.393 -9.218 6.543 1.00 88.50 194 ASP A C 1
ATOM 1595 O O . ASP A 1 194 ? 13.203 -9.975 6.004 1.00 88.50 194 ASP A O 1
ATOM 1599 N N . LEU A 1 195 ? 11.075 -9.350 6.348 1.00 86.44 195 LEU A N 1
ATOM 1600 C CA . LEU A 1 195 ? 10.486 -10.394 5.491 1.00 86.44 195 LEU A CA 1
ATOM 1601 C C . LEU A 1 195 ? 10.985 -10.327 4.041 1.00 86.44 195 LEU A C 1
ATOM 1603 O O . LEU A 1 195 ? 11.059 -11.340 3.346 1.00 86.44 195 LEU A O 1
ATOM 1607 N N . GLY A 1 196 ? 11.343 -9.130 3.573 1.00 83.94 196 GLY A N 1
ATOM 1608 C CA . GLY A 1 196 ? 11.852 -8.911 2.226 1.00 83.94 196 GLY A CA 1
ATOM 1609 C C . GLY A 1 196 ? 13.262 -9.454 1.994 1.00 83.94 196 GLY A C 1
ATOM 1610 O O . GLY A 1 196 ? 13.681 -9.551 0.841 1.00 83.94 196 GLY A O 1
ATOM 1611 N N . ASN A 1 197 ? 13.999 -9.832 3.043 1.00 88.06 197 ASN A N 1
ATOM 1612 C CA . ASN A 1 197 ? 15.363 -10.351 2.905 1.00 88.06 197 ASN A CA 1
ATOM 1613 C C . ASN A 1 197 ? 15.408 -11.705 2.172 1.00 88.06 197 ASN A C 1
ATOM 1615 O O . ASN A 1 197 ? 16.426 -12.041 1.575 1.00 88.06 197 ASN A O 1
ATOM 1619 N N . GLU A 1 198 ? 14.306 -12.458 2.174 1.00 87.81 198 GLU A N 1
ATOM 1620 C CA . GLU A 1 198 ? 14.198 -13.745 1.475 1.00 87.81 198 GLU A CA 1
ATOM 1621 C C . GLU A 1 198 ? 13.974 -13.606 -0.040 1.00 87.81 198 GLU A C 1
ATOM 1623 O O . GLU A 1 198 ? 14.165 -14.563 -0.790 1.00 87.81 198 GLU A O 1
ATOM 1628 N N . ILE A 1 199 ? 13.551 -12.431 -0.514 1.00 88.19 199 ILE A N 1
ATOM 1629 C CA . ILE A 1 199 ? 13.300 -12.197 -1.936 1.00 88.19 199 ILE A CA 1
ATOM 1630 C C . ILE A 1 199 ? 14.578 -11.672 -2.592 1.00 88.19 199 ILE A C 1
ATOM 1632 O O . ILE A 1 199 ? 15.168 -10.676 -2.176 1.00 88.19 199 ILE A O 1
ATOM 1636 N N . THR A 1 200 ? 15.006 -12.326 -3.667 1.00 91.50 200 THR A N 1
ATOM 1637 C CA . THR A 1 200 ? 16.159 -11.871 -4.456 1.00 91.50 200 THR A CA 1
ATOM 1638 C C . THR A 1 200 ? 15.839 -10.584 -5.215 1.00 91.50 200 THR A C 1
ATOM 1640 O O . THR A 1 200 ? 14.711 -10.408 -5.683 1.00 91.50 200 THR A O 1
ATOM 1643 N N . ASP A 1 201 ? 16.840 -9.734 -5.441 1.00 88.19 201 ASP A N 1
ATOM 1644 C CA . ASP A 1 201 ? 16.663 -8.521 -6.247 1.00 88.19 201 ASP A CA 1
ATOM 1645 C C . ASP A 1 201 ? 16.242 -8.828 -7.691 1.00 88.19 201 ASP A C 1
ATOM 1647 O O . ASP A 1 201 ? 15.376 -8.138 -8.215 1.00 88.19 201 ASP A O 1
ATOM 1651 N N . ALA A 1 202 ? 16.728 -9.928 -8.278 1.00 89.81 202 ALA A N 1
ATOM 1652 C CA . ALA A 1 202 ? 16.321 -10.371 -9.613 1.00 89.81 202 ALA A CA 1
ATOM 1653 C C . ALA A 1 202 ? 14.805 -10.613 -9.721 1.00 89.81 202 ALA A C 1
ATOM 1655 O O . ALA A 1 202 ? 14.184 -10.258 -10.722 1.00 89.81 202 ALA A O 1
ATOM 1656 N N . LYS A 1 203 ? 14.189 -11.180 -8.673 1.00 87.00 203 LYS A N 1
ATOM 1657 C CA . LYS A 1 203 ? 12.739 -11.405 -8.645 1.00 87.00 203 LYS A CA 1
ATOM 1658 C C . LYS A 1 203 ? 11.962 -10.096 -8.571 1.00 87.00 203 LYS A C 1
ATOM 1660 O O . LYS A 1 203 ? 10.917 -9.968 -9.203 1.00 87.00 203 LYS A O 1
ATOM 1665 N N . LEU A 1 204 ? 12.468 -9.133 -7.803 1.00 84.75 204 LEU A N 1
ATOM 1666 C CA . LEU A 1 204 ? 11.889 -7.797 -7.758 1.00 84.75 204 LEU A CA 1
ATOM 1667 C C . LEU A 1 204 ? 12.024 -7.106 -9.126 1.00 84.75 204 LEU A C 1
ATOM 1669 O O . LEU A 1 204 ? 11.041 -6.567 -9.624 1.00 84.75 204 LEU A O 1
ATOM 1673 N N . ASP A 1 205 ? 13.194 -7.183 -9.761 1.00 85.75 205 ASP A N 1
ATOM 1674 C CA . ASP A 1 205 ? 13.455 -6.567 -11.067 1.00 85.75 205 ASP A CA 1
ATOM 1675 C C . ASP A 1 205 ? 12.576 -7.153 -12.179 1.00 85.75 205 ASP A C 1
ATOM 1677 O O . ASP A 1 205 ? 12.089 -6.410 -13.025 1.00 85.75 205 ASP A O 1
ATOM 1681 N N . GLU A 1 206 ? 12.282 -8.456 -12.152 1.00 86.06 206 GLU A N 1
ATOM 1682 C CA . GLU A 1 206 ? 11.300 -9.077 -13.053 1.00 86.06 206 GLU A CA 1
ATOM 1683 C C . GLU A 1 206 ? 9.918 -8.409 -12.931 1.00 86.06 206 GLU A C 1
ATOM 1685 O O . GLU A 1 206 ? 9.272 -8.092 -13.933 1.00 86.06 206 GLU A O 1
ATOM 1690 N N . VAL A 1 207 ? 9.469 -8.146 -11.699 1.00 82.44 207 VAL A N 1
ATOM 1691 C CA . VAL A 1 207 ? 8.179 -7.492 -11.458 1.00 82.44 207 VAL A CA 1
ATOM 1692 C C . VAL A 1 207 ? 8.206 -6.039 -11.923 1.00 82.44 207 VAL A C 1
ATOM 1694 O O . VAL A 1 207 ? 7.268 -5.626 -12.611 1.00 82.44 207 VAL A O 1
ATOM 1697 N N . ILE A 1 208 ? 9.278 -5.304 -11.617 1.00 80.94 208 ILE A N 1
ATOM 1698 C CA . ILE A 1 208 ? 9.486 -3.918 -12.059 1.00 80.94 208 ILE A CA 1
ATOM 1699 C C . ILE A 1 208 ? 9.421 -3.837 -13.588 1.00 80.94 208 ILE A C 1
ATOM 1701 O O . ILE A 1 208 ? 8.664 -3.045 -14.142 1.00 80.94 208 ILE A O 1
ATOM 1705 N N . ASN A 1 209 ? 10.158 -4.706 -14.278 1.00 82.75 209 ASN A N 1
ATOM 1706 C CA . ASN A 1 209 ? 10.253 -4.703 -15.738 1.00 82.75 209 ASN A CA 1
ATOM 1707 C C . ASN A 1 209 ? 8.955 -5.140 -16.433 1.00 82.75 209 ASN A C 1
ATOM 1709 O O . ASN A 1 209 ? 8.763 -4.875 -17.615 1.00 82.75 209 ASN A O 1
ATOM 1713 N N . SER A 1 210 ? 8.049 -5.807 -15.715 1.00 82.12 210 SER A N 1
ATOM 1714 C CA . SER A 1 210 ? 6.746 -6.220 -16.247 1.00 82.12 210 SER A CA 1
ATOM 1715 C C . SER A 1 210 ? 5.679 -5.115 -16.222 1.00 82.12 210 SER A C 1
ATOM 1717 O O . SER A 1 210 ? 4.561 -5.334 -16.712 1.00 82.12 210 SER A O 1
ATOM 1719 N N . GLN A 1 211 ? 5.975 -3.972 -15.594 1.00 76.31 211 GLN A N 1
ATOM 1720 C CA . GLN A 1 211 ? 5.075 -2.824 -15.526 1.00 76.31 211 GLN A CA 1
ATOM 1721 C C . GLN A 1 211 ? 4.829 -2.256 -16.917 1.00 76.31 211 GLN A C 1
ATOM 1723 O O . GLN A 1 211 ? 5.701 -2.278 -17.785 1.00 76.31 211 GLN A O 1
ATOM 1728 N N . LYS A 1 212 ? 3.626 -1.726 -17.126 1.00 75.12 212 LYS A N 1
ATOM 1729 C CA . LYS A 1 212 ? 3.298 -1.016 -18.361 1.00 75.12 212 LYS A CA 1
ATOM 1730 C C . LYS A 1 212 ? 2.851 0.404 -18.044 1.00 75.12 212 LYS A C 1
ATOM 1732 O O . LYS A 1 212 ? 2.222 0.612 -17.002 1.00 75.12 212 LYS A O 1
ATOM 1737 N N . PRO A 1 213 ? 3.111 1.360 -18.949 1.00 70.88 213 PRO A N 1
ATOM 1738 C CA . PRO A 1 213 ? 2.515 2.679 -18.842 1.00 70.88 213 PRO A CA 1
ATOM 1739 C C . PRO A 1 213 ? 0.992 2.589 -18.712 1.00 70.88 213 PRO A C 1
ATOM 1741 O O . PRO A 1 213 ? 0.373 1.634 -19.187 1.00 70.88 213 PRO A O 1
ATOM 1744 N N . ASN A 1 214 ? 0.396 3.590 -18.069 1.00 73.06 214 ASN A N 1
ATOM 1745 C CA . ASN A 1 214 ? -1.039 3.673 -17.776 1.00 73.06 214 ASN A CA 1
ATOM 1746 C C . ASN A 1 214 ? -1.623 2.639 -16.804 1.00 73.06 214 ASN A C 1
ATOM 1748 O O . ASN A 1 214 ? -2.834 2.634 -16.582 1.00 73.06 214 ASN A O 1
ATOM 1752 N N . GLN A 1 215 ? -0.801 1.795 -16.181 1.00 78.19 215 GLN A N 1
ATOM 1753 C CA . GLN A 1 215 ? -1.279 0.991 -15.062 1.00 78.19 215 GLN A CA 1
ATOM 1754 C C . GLN A 1 215 ? -1.528 1.891 -13.847 1.00 78.19 215 GLN A C 1
ATOM 1756 O O . GLN A 1 215 ? -0.751 2.802 -13.547 1.00 78.19 215 GLN A O 1
ATOM 1761 N N . CYS A 1 216 ? -2.659 1.653 -13.181 1.00 81.75 216 CYS A N 1
ATOM 1762 C CA . CYS A 1 216 ? -3.036 2.380 -11.976 1.00 81.75 216 CYS A CA 1
ATOM 1763 C C . CYS A 1 216 ? -2.028 2.096 -10.862 1.00 81.75 216 CYS A C 1
ATOM 1765 O O . CYS A 1 216 ? -1.651 0.943 -10.654 1.00 81.75 216 CYS A O 1
ATOM 1767 N N . CYS A 1 217 ? -1.634 3.139 -10.137 1.00 78.62 217 CYS A N 1
ATOM 1768 C CA . CYS A 1 217 ? -0.683 3.047 -9.033 1.00 78.62 217 CYS A CA 1
ATOM 1769 C C . CYS A 1 217 ? -1.203 3.674 -7.737 1.00 78.62 217 CYS A C 1
ATOM 1771 O O . CYS A 1 217 ? -0.767 3.296 -6.649 1.00 78.62 217 CYS A O 1
ATOM 1773 N N . VAL A 1 218 ? -2.167 4.593 -7.829 1.00 83.12 218 VAL A N 1
ATOM 1774 C CA . VAL A 1 218 ? -2.775 5.269 -6.680 1.00 83.12 218 VAL A CA 1
ATOM 1775 C C . VAL A 1 218 ? -4.289 5.304 -6.857 1.00 83.12 218 VAL A C 1
ATOM 1777 O O . VAL A 1 218 ? -4.801 5.597 -7.936 1.00 83.12 218 VAL A O 1
ATOM 1780 N N . LEU A 1 219 ? -5.006 5.038 -5.771 1.00 84.75 219 LEU A N 1
ATOM 1781 C CA . LEU A 1 219 ? -6.445 5.195 -5.658 1.00 84.75 219 LEU A CA 1
ATOM 1782 C C . LEU A 1 219 ? -6.749 6.215 -4.558 1.00 84.75 219 LEU A C 1
ATOM 1784 O O . LEU A 1 219 ? -6.354 6.039 -3.405 1.00 84.75 219 LEU A O 1
ATOM 1788 N N . ILE A 1 220 ? -7.455 7.285 -4.912 1.00 85.38 220 ILE A N 1
ATOM 1789 C CA . ILE A 1 220 ? -7.871 8.325 -3.965 1.00 85.38 220 ILE A CA 1
ATOM 1790 C C . ILE A 1 220 ? -9.380 8.262 -3.800 1.00 85.38 220 ILE A C 1
ATOM 1792 O O . ILE A 1 220 ? -10.123 8.531 -4.741 1.00 85.38 220 ILE A O 1
ATOM 1796 N N . TYR A 1 221 ? -9.846 7.937 -2.597 1.00 85.31 221 TYR A N 1
ATOM 1797 C CA . TYR A 1 221 ? -11.271 7.988 -2.298 1.00 85.31 221 TYR A CA 1
ATOM 1798 C C . TYR A 1 221 ? -11.701 9.406 -1.968 1.00 85.31 221 TYR A C 1
ATOM 1800 O O . TYR A 1 221 ? -11.169 10.042 -1.061 1.00 85.31 221 TYR A O 1
ATOM 1808 N N . THR A 1 222 ? -12.710 9.876 -2.690 1.00 81.00 222 THR A N 1
ATOM 1809 C CA . THR A 1 222 ? -13.330 11.178 -2.451 1.00 81.00 222 THR A CA 1
ATOM 1810 C C . THR A 1 222 ? -14.729 10.986 -1.879 1.00 81.00 222 THR A C 1
ATOM 1812 O O . THR A 1 222 ? -15.472 10.100 -2.310 1.00 81.00 222 THR A O 1
ATOM 1815 N N . SER A 1 223 ? -15.092 11.803 -0.887 1.00 70.44 223 SER A N 1
ATOM 1816 C CA . SER A 1 223 ? -16.459 11.904 -0.375 1.00 70.44 223 SER A CA 1
ATOM 1817 C C . SER A 1 223 ? -17.314 12.602 -1.433 1.00 70.44 223 SER A C 1
ATOM 1819 O O . SER A 1 223 ? -17.427 13.826 -1.447 1.00 70.44 223 SER A O 1
ATOM 1821 N N . GLY A 1 224 ? -17.840 11.847 -2.396 1.00 58.53 224 GLY A N 1
ATOM 1822 C CA . GLY A 1 224 ? -18.757 12.400 -3.389 1.00 58.53 224 GLY A CA 1
ATOM 1823 C C . GLY A 1 224 ? -19.945 13.098 -2.715 1.00 58.53 224 GLY A C 1
ATOM 1824 O O . GLY A 1 224 ? -20.363 12.720 -1.624 1.00 58.53 224 GLY A O 1
ATOM 1825 N N . THR A 1 225 ? -20.511 14.107 -3.373 1.00 50.69 225 THR A N 1
ATOM 1826 C CA . THR A 1 225 ? -21.591 14.948 -2.826 1.00 50.69 225 THR A CA 1
ATOM 1827 C C . THR A 1 225 ? -22.927 14.221 -2.637 1.00 50.69 225 THR A C 1
ATOM 1829 O O . THR A 1 225 ? -23.819 14.758 -1.988 1.00 50.69 225 THR A O 1
ATOM 1832 N N . THR A 1 226 ? -23.088 13.011 -3.184 1.00 58.97 226 THR A N 1
ATOM 1833 C CA . THR A 1 226 ? -24.385 12.312 -3.247 1.00 58.97 226 THR A CA 1
ATOM 1834 C C . THR A 1 226 ? -24.332 10.813 -2.929 1.00 58.97 226 THR A C 1
ATOM 1836 O O . THR A 1 226 ? -25.310 10.109 -3.168 1.00 58.97 226 THR A O 1
ATOM 1839 N N . GLY A 1 227 ? -23.234 10.272 -2.383 1.00 69.81 227 GLY A N 1
ATOM 1840 C CA . GLY A 1 227 ? -23.188 8.832 -2.102 1.00 69.81 227 GLY A CA 1
ATOM 1841 C C . GLY A 1 227 ? -21.903 8.305 -1.474 1.00 69.81 227 GLY A C 1
ATOM 1842 O O . GLY A 1 227 ? -21.092 9.056 -0.936 1.00 69.81 227 GLY A O 1
ATOM 1843 N N . LYS A 1 228 ? -21.734 6.977 -1.539 1.00 77.31 228 LYS A N 1
ATOM 1844 C CA . LYS A 1 228 ? -20.545 6.290 -1.019 1.00 77.31 228 LYS A CA 1
ATOM 1845 C C . LYS A 1 228 ? -19.271 6.809 -1.711 1.00 77.31 228 LYS A C 1
ATOM 1847 O O . LYS A 1 228 ? -19.343 7.176 -2.889 1.00 77.31 228 LYS A O 1
ATOM 1852 N N . PRO A 1 229 ? -18.117 6.834 -1.016 1.00 81.81 229 PRO A N 1
ATOM 1853 C CA . PRO A 1 229 ? -16.875 7.327 -1.595 1.00 81.81 229 PRO A CA 1
ATOM 1854 C C . PRO A 1 229 ? -16.531 6.649 -2.925 1.00 81.81 229 PRO A C 1
ATOM 1856 O O . PRO A 1 229 ? -16.738 5.447 -3.092 1.00 81.81 229 PRO A O 1
ATOM 1859 N N . LYS A 1 230 ? -15.987 7.415 -3.871 1.00 84.06 230 LYS A N 1
ATOM 1860 C CA . LYS A 1 230 ? -15.551 6.892 -5.175 1.00 84.06 230 LYS A CA 1
ATOM 1861 C C . LYS A 1 230 ? -14.035 6.945 -5.269 1.00 84.06 230 LYS A C 1
ATOM 1863 O O . LYS A 1 230 ? -13.441 7.974 -4.938 1.00 84.06 230 LYS A O 1
ATOM 1868 N N . GLY A 1 231 ? -13.433 5.846 -5.717 1.00 84.62 231 GLY A N 1
ATOM 1869 C CA . GLY A 1 231 ? -11.998 5.748 -5.954 1.00 84.62 231 GLY A CA 1
ATOM 1870 C C . GLY A 1 231 ? -11.602 6.401 -7.278 1.00 84.62 231 GLY A C 1
ATOM 1871 O O . GLY A 1 231 ? -11.969 5.923 -8.348 1.00 84.62 231 GLY A O 1
ATOM 1872 N N . VAL A 1 232 ? -10.840 7.488 -7.206 1.00 87.00 232 VAL A N 1
ATOM 1873 C CA . VAL A 1 232 ? -10.198 8.142 -8.349 1.00 87.00 232 VAL A CA 1
ATOM 1874 C C . VAL A 1 232 ? -8.879 7.436 -8.628 1.00 87.00 232 VAL A C 1
ATOM 1876 O O . VAL A 1 232 ? -8.012 7.375 -7.756 1.00 87.00 232 VAL A O 1
ATOM 1879 N N . MET A 1 233 ? -8.740 6.886 -9.831 1.00 85.25 233 MET A N 1
ATOM 1880 C CA . MET A 1 233 ? -7.536 6.181 -10.263 1.00 85.25 233 MET A CA 1
ATOM 1881 C C . MET A 1 233 ? -6.507 7.169 -10.809 1.00 85.25 233 MET A C 1
ATOM 1883 O O . MET A 1 233 ? -6.827 7.964 -11.690 1.00 85.25 233 MET A O 1
ATOM 1887 N N . LEU A 1 234 ? -5.271 7.078 -10.323 1.00 81.19 234 LEU A N 1
ATOM 1888 C CA . LEU A 1 234 ? -4.118 7.772 -10.889 1.00 81.19 234 LEU A CA 1
ATOM 1889 C C . LEU A 1 234 ? -3.104 6.744 -11.386 1.00 81.19 234 LEU A C 1
ATOM 1891 O O . LEU A 1 234 ? -2.840 5.730 -10.730 1.00 81.19 234 LEU A O 1
ATOM 1895 N N . ILE A 1 235 ? -2.530 7.025 -12.550 1.00 79.06 235 ILE A N 1
ATOM 1896 C CA . ILE A 1 235 ? -1.477 6.214 -13.167 1.00 79.06 235 ILE A CA 1
ATOM 1897 C C . ILE A 1 235 ? -0.101 6.826 -12.883 1.00 79.06 235 ILE A C 1
ATOM 1899 O O . ILE A 1 235 ? 0.001 7.997 -12.510 1.00 79.06 235 ILE A O 1
ATOM 1903 N N . HIS A 1 236 ? 0.969 6.058 -13.105 1.00 74.38 236 HIS A N 1
ATOM 1904 C CA . HIS A 1 236 ? 2.346 6.526 -12.887 1.00 74.38 236 HIS A CA 1
ATOM 1905 C C . HIS A 1 236 ? 2.658 7.849 -13.596 1.00 74.38 236 HIS A C 1
ATOM 1907 O O . HIS A 1 236 ? 3.290 8.725 -13.007 1.00 74.38 236 HIS A O 1
ATOM 1913 N N . ASP A 1 237 ? 2.156 8.022 -14.818 1.00 70.44 237 ASP A N 1
ATOM 1914 C CA . ASP A 1 237 ? 2.384 9.235 -15.601 1.00 70.44 237 ASP A CA 1
ATOM 1915 C C . ASP A 1 237 ? 1.685 10.453 -14.985 1.00 70.44 237 ASP A C 1
ATOM 1917 O O . ASP A 1 237 ? 2.272 11.529 -14.948 1.00 70.44 237 ASP A O 1
ATOM 1921 N N . ASN A 1 238 ? 0.484 10.291 -14.407 1.00 70.38 238 ASN A N 1
ATOM 1922 C CA . ASN A 1 238 ? -0.169 11.388 -13.687 1.00 70.38 238 ASN A CA 1
ATOM 1923 C C . ASN A 1 238 ? 0.680 11.836 -12.498 1.00 70.38 238 ASN A C 1
ATOM 1925 O O . ASN A 1 238 ? 0.881 13.030 -12.314 1.00 70.38 238 ASN A O 1
ATOM 1929 N N . VAL A 1 239 ? 1.191 10.883 -11.713 1.00 67.19 239 VAL A N 1
ATOM 1930 C CA . VAL A 1 239 ? 2.014 11.184 -10.534 1.00 67.19 239 VAL A CA 1
ATOM 1931 C C . VAL A 1 239 ? 3.305 11.889 -10.948 1.00 67.19 239 VAL A C 1
ATOM 1933 O O . VAL A 1 239 ? 3.628 12.931 -10.388 1.00 67.19 239 VAL A O 1
ATOM 1936 N N . ARG A 1 240 ? 3.989 11.390 -11.986 1.00 63.09 240 ARG A N 1
ATOM 1937 C CA . ARG A 1 240 ? 5.206 12.012 -12.524 1.00 63.09 240 ARG A CA 1
ATOM 1938 C C . ARG A 1 240 ? 4.958 13.440 -13.019 1.00 63.09 240 ARG A C 1
ATOM 1940 O O . ARG A 1 240 ? 5.779 14.318 -12.779 1.00 63.09 240 ARG A O 1
ATOM 1947 N N . THR A 1 241 ? 3.855 13.681 -13.726 1.00 58.16 241 THR A N 1
ATOM 1948 C CA . THR A 1 241 ? 3.525 15.017 -14.249 1.00 58.16 241 THR A CA 1
ATOM 1949 C C . THR A 1 241 ? 3.093 15.984 -13.145 1.00 58.16 241 THR A C 1
ATOM 1951 O O . THR A 1 241 ? 3.353 17.178 -13.256 1.00 58.16 241 THR A O 1
ATOM 1954 N N . LEU A 1 242 ? 2.477 15.495 -12.065 1.00 54.81 242 LEU A N 1
ATOM 1955 C CA . LEU A 1 242 ? 2.089 16.319 -10.915 1.00 54.81 242 LEU A CA 1
ATOM 1956 C C . LEU A 1 242 ? 3.287 16.781 -10.058 1.00 54.81 242 LEU A C 1
ATOM 1958 O O . LEU A 1 242 ? 3.130 17.713 -9.274 1.00 54.81 242 LEU A O 1
ATOM 1962 N N . GLU A 1 243 ? 4.472 16.175 -10.201 1.00 43.84 243 GLU A N 1
ATOM 1963 C CA . GLU A 1 243 ? 5.660 16.489 -9.388 1.00 43.84 243 GLU A CA 1
ATOM 1964 C C . GLU A 1 243 ? 6.411 17.785 -9.778 1.00 43.84 243 GLU A C 1
ATOM 1966 O O . GLU A 1 243 ? 7.369 18.148 -9.097 1.00 43.84 243 GLU A O 1
ATOM 1971 N N . ILE A 1 244 ? 6.007 18.536 -10.817 1.00 36.66 244 ILE A N 1
ATOM 1972 C CA . ILE A 1 244 ? 6.652 19.815 -11.206 1.00 36.66 244 ILE A CA 1
ATOM 1973 C C . ILE A 1 244 ? 5.565 20.787 -11.720 1.00 36.66 244 ILE A C 1
ATOM 1975 O O . ILE A 1 244 ? 4.942 20.476 -12.734 1.00 36.66 244 ILE A O 1
ATOM 1979 N N . PRO A 1 245 ? 5.285 21.930 -11.045 1.00 33.38 245 PRO A N 1
ATOM 1980 C CA . PRO A 1 245 ? 6.255 23.005 -10.817 1.00 33.38 245 PRO A CA 1
ATOM 1981 C C . PRO A 1 245 ? 6.327 23.518 -9.369 1.00 33.38 245 PRO A C 1
ATOM 1983 O O . PRO A 1 245 ? 5.321 23.790 -8.714 1.00 33.38 245 PRO A O 1
ATOM 1986 N N . VAL A 1 246 ? 7.551 23.753 -8.894 1.00 29.80 246 VAL A N 1
ATOM 1987 C CA . VAL A 1 246 ? 7.794 24.598 -7.720 1.00 29.80 246 VAL A CA 1
ATOM 1988 C C . VAL A 1 246 ? 7.536 26.039 -8.157 1.00 29.80 246 VAL A C 1
ATOM 1990 O O . VAL A 1 246 ? 8.243 26.548 -9.025 1.00 29.80 246 VAL A O 1
ATOM 1993 N N . TRP A 1 247 ? 6.512 26.690 -7.601 1.00 25.59 247 TRP A N 1
ATOM 1994 C CA . TRP A 1 247 ? 6.318 28.127 -7.792 1.00 25.59 247 TRP A CA 1
ATOM 1995 C C . TRP A 1 247 ? 7.566 28.850 -7.261 1.00 25.59 247 TRP A C 1
ATOM 1997 O O . TRP A 1 247 ? 7.913 28.631 -6.091 1.00 25.59 247 TRP A O 1
ATOM 2007 N N . PRO A 1 248 ? 8.276 29.651 -8.078 1.00 29.92 248 PRO A N 1
ATOM 2008 C CA . PRO A 1 248 ? 9.406 30.416 -7.582 1.00 29.92 248 PRO A CA 1
ATOM 2009 C C . PRO A 1 248 ? 8.905 31.320 -6.455 1.00 29.92 248 PRO A C 1
ATOM 2011 O O . PRO A 1 248 ? 7.937 32.062 -6.609 1.00 29.92 248 PRO A O 1
ATOM 2014 N N . ARG A 1 249 ? 9.521 31.192 -5.279 1.00 32.91 249 ARG A N 1
ATOM 2015 C CA . ARG A 1 249 ? 9.399 32.223 -4.255 1.00 32.91 249 ARG A CA 1
ATOM 2016 C C . ARG A 1 249 ? 10.362 33.327 -4.664 1.00 32.91 249 ARG A C 1
ATOM 2018 O O . ARG A 1 249 ? 11.568 33.124 -4.540 1.00 32.91 249 ARG A O 1
ATOM 2025 N N . ASP A 1 250 ? 9.809 34.403 -5.211 1.00 45.84 250 ASP A N 1
ATOM 2026 C CA . ASP A 1 250 ? 10.468 35.711 -5.215 1.00 45.84 250 ASP A CA 1
ATOM 2027 C C . ASP A 1 250 ? 10.738 36.165 -3.770 1.00 45.84 250 ASP A C 1
ATOM 2029 O O . ASP A 1 250 ? 9.895 35.867 -2.883 1.00 45.84 250 ASP A O 1
#

Solvent-accessible surface area (backbone atoms only — not comparable to full-atom values): 14669 Å² total; per-residue (Å²): 139,58,83,68,64,74,68,71,76,69,79,78,80,77,85,85,75,82,82,86,75,84,73,57,71,66,70,33,79,68,71,95,51,67,84,37,56,42,47,80,88,82,64,93,87,74,76,77,83,84,76,88,63,92,42,77,67,46,77,44,76,54,98,89,42,82,47,75,37,36,41,65,57,49,50,53,52,14,52,35,42,35,27,17,44,54,68,67,60,56,46,79,69,23,17,39,34,36,34,42,62,99,40,69,63,40,51,47,49,52,45,30,47,45,47,15,27,73,38,31,65,26,22,40,30,68,39,67,68,84,54,50,52,68,58,47,44,52,53,44,52,77,50,41,19,25,34,35,39,24,34,37,67,78,48,43,54,38,48,63,76,43,48,94,76,32,90,54,53,59,35,42,34,33,73,42,87,79,80,92,66,94,48,91,54,53,35,46,48,69,63,39,40,57,53,10,72,80,49,54,68,68,62,49,49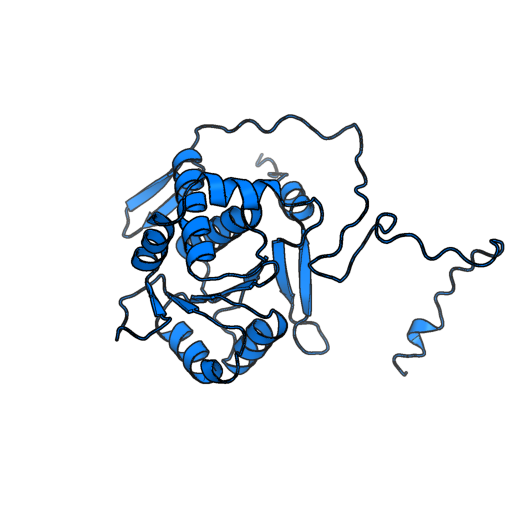,54,48,33,71,67,61,59,77,60,33,44,31,38,34,46,64,41,82,48,98,85,57,76,65,46,73,45,79,35,25,56,65,55,55,62,58,68,75,62,81,82,77,81,82,127

Nearest PDB structures (foldseek):
  6m2o-assembly1_A  TM=8.397E-01  e=2.403E-09  Rhodopseudomonas palustris
  5upt-assembly1_A-2  TM=8.015E-01  e=1.089E-09  Streptomyces platensis subsp. rosaceus
  5upq-assembly1_B  TM=8.089E-01  e=1.586E-08  Streptomyces platensis subsp. rosaceus
  8ivi-assembly1_B  TM=7.872E-01  e=1.586E-08  Mycobacterium tuberculosis H37Rv
  5msc-assembly1_A  TM=7.681E-01  e=2.023E-08  Nocardia iowensis

Radius of gyration: 20.92 Å; Cα contacts (8 Å, |Δi|>4): 380; chains: 1; bounding box: 59×50×64 Å

Secondary structure (DSSP, 8-state):
--TTGGGTT---------S-----TTS-S--SSTT--------TT--PPPP---SEEEEEEETTEEEEEEHHHHHHHHHHHHHHHHHTTPPTT-EEEEE--S-HHHHHHHHHHHHHHHHSS-EEEEE-TT--HHHHHHHHHHTTEEEEEESSHHHHHHHHHHGGG-TT--EEEE-SS--SS--TTEEEHHHHHHHGGGS-HHHHHHHHHT--TT-EEEEEEE--TTSS-EEEEEEHHHHHHHT-------

Organism: Sphenodon punctatus (NCBI:txid8508)

pLDDT: mean 70.95, std 19.45, range [25.59, 94.38]

InterPro domains:
  IPR000873 AMP-dependent synthetase/ligase domain [PF00501] (56-240)
  IPR020845 AMP-binding, conserved site [PS00455] (219-230)

Foldseek 3Di:
DDPVVVVVPDPPDPPDDDDDDPPPQADAQDDPDLPGHYDDDDDPPDDDPDDQDQDFPDWFADPNDIDTDTPVNLLVLLLLLLLLCVLLPFDAAAEEEEQEDDHVCSVSVQSSLLSSLLLARYAYEYDYNPDALVLVLVVCQVRLHQEYEYADPSRVVSCVVCVVVRPSHRAYEYADDDDPDDDHRYYYPVRSSVSSVPPDVVNSNVRNVPDDFPRFHYWYWDPDPPDRTDTDTDTPVNVVVVPDDDDDDD